Protein AF-A0AAD5HCB5-F1 (afdb_monomer_lite)

Secondary structure (DSSP, 8-state):
--------SSHHHHHHHHHHHHHHHHHHHHHHHHHHHHHHHHHHHHHHHHTT-HHHHHHHHHHHHHHHHHHHHHHHHHHHHHHHHH---TT-SEEE-TT--HHHHHHHHHHHHHHHTT-TT--EEEEE-S-SS--HHHHHHHHHHHHHHHTTS-EEEEES-SSTTEEEEEEPPS----S-S----------PPP-

Organism: NCBI:txid1314678

Radius of gyration: 23.65 Å; chains: 1; bounding box: 77×38×68 Å

Structure (mmCIF, N/CA/C/O backbone):
data_AF-A0AAD5HCB5-F1
#
_entry.id   AF-A0AAD5HCB5-F1
#
loop_
_atom_site.group_PDB
_atom_site.id
_atom_site.type_symbol
_atom_site.label_atom_id
_atom_site.label_alt_id
_atom_site.label_comp_id
_atom_site.label_asym_id
_atom_site.label_entity_id
_atom_site.label_seq_id
_atom_site.pdbx_PDB_ins_code
_atom_site.Cartn_x
_atom_site.Cartn_y
_atom_site.Cartn_z
_atom_site.occupancy
_atom_site.B_iso_or_equiv
_atom_site.auth_seq_id
_atom_site.auth_comp_id
_atom_site.auth_asym_id
_atom_site.auth_atom_id
_atom_site.pdbx_PDB_model_num
ATOM 1 N N . MET A 1 1 ? 49.771 -24.118 1.816 1.00 39.59 1 MET A N 1
ATOM 2 C CA . MET A 1 1 ? 49.493 -22.669 1.876 1.00 39.59 1 MET A CA 1
ATOM 3 C C . MET A 1 1 ? 48.108 -22.468 1.302 1.00 39.59 1 MET A C 1
ATOM 5 O O . MET A 1 1 ? 47.879 -22.873 0.171 1.00 39.59 1 MET A O 1
ATOM 9 N N . GLY A 1 2 ? 47.170 -22.033 2.142 1.00 45.25 2 GLY A N 1
ATOM 10 C CA . GLY A 1 2 ? 45.762 -21.915 1.783 1.00 45.25 2 GLY A CA 1
ATOM 11 C C . GLY A 1 2 ? 45.497 -20.687 0.922 1.00 45.25 2 GLY A C 1
ATOM 12 O O . GLY A 1 2 ? 46.081 -19.636 1.158 1.00 45.25 2 GLY A O 1
ATOM 13 N N . ASN A 1 3 ? 44.585 -20.834 -0.030 1.00 44.50 3 ASN A N 1
ATOM 14 C CA . ASN A 1 3 ? 43.865 -19.721 -0.626 1.00 44.50 3 ASN A CA 1
ATOM 15 C C . ASN A 1 3 ? 42.383 -19.989 -0.365 1.00 44.50 3 ASN A C 1
ATOM 17 O O . ASN A 1 3 ? 41.772 -20.824 -1.029 1.00 44.50 3 ASN A O 1
ATOM 21 N N . GLN A 1 4 ? 41.831 -19.333 0.656 1.00 45.53 4 GLN A N 1
ATOM 22 C CA . GLN A 1 4 ? 40.385 -19.197 0.771 1.00 45.53 4 GLN A CA 1
ATOM 23 C C . GLN A 1 4 ? 39.930 -18.138 -0.241 1.00 45.53 4 GLN A C 1
ATOM 25 O O . GLN A 1 4 ? 40.537 -17.064 -0.283 1.00 45.53 4 GLN A O 1
ATOM 30 N N . PRO A 1 5 ? 38.898 -18.401 -1.058 1.00 48.41 5 PRO A N 1
ATOM 31 C CA . PRO A 1 5 ? 38.302 -17.362 -1.880 1.00 48.41 5 PRO A CA 1
ATOM 32 C C . PRO A 1 5 ? 37.624 -16.330 -0.973 1.00 48.41 5 PRO A C 1
ATOM 34 O O . PRO A 1 5 ? 36.892 -16.662 -0.042 1.00 48.41 5 PRO A O 1
ATOM 37 N N . SER A 1 6 ? 37.939 -15.069 -1.236 1.00 47.22 6 SER A N 1
ATOM 38 C CA . SER A 1 6 ? 37.528 -13.890 -0.488 1.00 47.22 6 SER A CA 1
ATOM 39 C C . SER A 1 6 ? 36.003 -13.774 -0.382 1.00 47.22 6 SER A C 1
ATOM 41 O O . SER A 1 6 ? 35.320 -13.540 -1.375 1.00 47.22 6 SER A O 1
ATOM 43 N N . ALA A 1 7 ? 35.470 -13.873 0.837 1.00 54.66 7 ALA A N 1
ATOM 44 C CA . ALA A 1 7 ? 34.116 -13.438 1.168 1.00 54.66 7 ALA A CA 1
ATOM 45 C C . ALA A 1 7 ? 34.089 -11.902 1.217 1.00 54.66 7 ALA A C 1
ATOM 47 O O . ALA A 1 7 ? 34.249 -11.307 2.279 1.00 54.66 7 ALA A O 1
ATOM 48 N N . ILE A 1 8 ? 33.989 -11.237 0.065 1.00 50.44 8 ILE A N 1
ATOM 49 C CA . ILE A 1 8 ? 33.935 -9.772 0.006 1.00 50.44 8 ILE A CA 1
ATOM 50 C C . ILE A 1 8 ? 32.767 -9.353 -0.901 1.00 50.44 8 ILE A C 1
ATOM 52 O O . ILE A 1 8 ? 32.720 -9.721 -2.069 1.00 50.44 8 ILE A O 1
ATOM 56 N N . GLN A 1 9 ? 31.867 -8.549 -0.313 1.00 47.09 9 GLN A N 1
ATOM 57 C CA . GLN A 1 9 ? 30.826 -7.674 -0.898 1.00 47.09 9 GLN A CA 1
ATOM 58 C C . GLN A 1 9 ? 29.344 -8.100 -0.877 1.00 47.09 9 GLN A C 1
ATOM 60 O O . GLN A 1 9 ? 28.504 -7.236 -1.106 1.00 47.09 9 GLN A O 1
ATOM 65 N N . PHE A 1 10 ? 28.966 -9.329 -0.505 1.00 46.84 10 PHE A N 1
ATOM 66 C CA . PHE A 1 10 ? 27.533 -9.704 -0.426 1.00 46.84 10 PHE A CA 1
ATOM 67 C C . PHE A 1 10 ? 26.861 -9.449 0.936 1.00 46.84 10 PHE A C 1
ATOM 69 O O . PHE A 1 10 ? 25.641 -9.334 1.003 1.00 46.84 10 PHE A O 1
ATOM 76 N N . GLN A 1 11 ? 27.638 -9.315 2.013 1.00 46.53 11 GLN A N 1
ATOM 77 C CA . GLN A 1 11 ? 27.116 -9.178 3.378 1.00 46.53 11 GLN A CA 1
ATOM 78 C C . GLN A 1 11 ? 26.315 -7.879 3.645 1.00 46.53 11 GLN A C 1
ATOM 80 O O . GLN A 1 11 ? 25.175 -7.983 4.091 1.00 46.53 11 GLN A O 1
ATOM 85 N N . PRO A 1 12 ? 26.799 -6.663 3.300 1.00 55.25 12 PRO A N 1
ATOM 86 C CA . PRO A 1 12 ? 26.124 -5.424 3.714 1.00 55.25 12 PRO A CA 1
ATOM 87 C C . PRO A 1 12 ? 24.763 -5.198 3.031 1.00 55.25 12 PRO A C 1
ATOM 89 O O . PRO A 1 12 ? 23.883 -4.554 3.597 1.00 55.25 12 PRO A O 1
ATOM 92 N N . ALA A 1 13 ? 24.565 -5.735 1.822 1.00 60.84 13 ALA A N 1
ATOM 93 C CA . ALA A 1 13 ? 23.292 -5.636 1.105 1.00 60.84 13 ALA A CA 1
ATOM 94 C C . ALA A 1 13 ? 22.218 -6.579 1.681 1.00 60.84 13 ALA A C 1
ATOM 96 O O . ALA A 1 13 ? 21.035 -6.239 1.681 1.00 60.84 13 ALA A O 1
ATOM 97 N N . ILE A 1 14 ? 22.628 -7.748 2.186 1.00 62.16 14 ILE A N 1
ATOM 98 C CA . ILE A 1 14 ? 21.738 -8.707 2.854 1.00 62.16 14 ILE A CA 1
ATOM 99 C C . ILE A 1 14 ? 21.336 -8.174 4.231 1.00 62.16 14 ILE A C 1
ATOM 101 O O . ILE A 1 14 ? 20.154 -8.205 4.570 1.00 62.16 14 ILE A O 1
ATOM 105 N N . ASP A 1 15 ? 22.291 -7.624 4.979 1.00 71.88 15 ASP A N 1
ATOM 106 C CA . ASP A 1 15 ? 22.041 -7.065 6.308 1.00 71.88 15 ASP A CA 1
ATOM 107 C C . ASP A 1 15 ? 21.062 -5.880 6.218 1.00 71.88 15 ASP A C 1
ATOM 109 O O . ASP A 1 15 ? 20.038 -5.871 6.898 1.00 71.88 15 ASP A O 1
ATOM 113 N N . SER A 1 16 ? 21.266 -4.966 5.258 1.00 78.56 16 SER A N 1
ATOM 114 C CA . SER A 1 16 ? 20.350 -3.838 5.031 1.00 78.56 16 SER A CA 1
ATOM 115 C C . SER A 1 16 ? 18.940 -4.270 4.606 1.00 78.56 16 SER A C 1
ATOM 117 O O . SER A 1 16 ? 17.955 -3.638 4.990 1.00 78.56 16 SER A O 1
ATOM 119 N N . ARG A 1 17 ? 18.806 -5.352 3.826 1.00 83.75 17 ARG A N 1
ATOM 120 C CA . ARG A 1 17 ? 17.494 -5.915 3.469 1.00 83.75 17 ARG A CA 1
ATOM 121 C C . ARG A 1 17 ? 16.792 -6.490 4.699 1.00 83.75 17 ARG A C 1
ATOM 123 O O . ARG A 1 17 ? 15.604 -6.235 4.885 1.00 83.75 17 ARG A O 1
ATOM 130 N N . ASN A 1 18 ? 17.503 -7.261 5.518 1.00 86.12 18 ASN A N 1
ATOM 131 C CA . ASN A 1 18 ? 16.936 -7.879 6.715 1.00 86.12 18 ASN A CA 1
ATOM 132 C C . ASN A 1 18 ? 16.499 -6.823 7.732 1.00 86.12 18 ASN A C 1
ATOM 134 O O . ASN A 1 18 ? 15.376 -6.898 8.217 1.00 86.12 18 ASN A O 1
ATOM 138 N N . GLU A 1 19 ? 17.313 -5.791 7.960 1.00 86.94 19 GLU A N 1
ATOM 139 C CA . GLU A 1 19 ? 16.956 -4.647 8.809 1.00 86.94 19 GLU A CA 1
ATOM 140 C C . GLU A 1 19 ? 15.664 -3.962 8.336 1.00 86.94 19 GLU A C 1
ATOM 142 O O . GLU A 1 19 ? 14.782 -3.648 9.136 1.00 86.94 19 GLU A O 1
ATOM 147 N N . GLN A 1 20 ? 15.508 -3.766 7.023 1.00 87.69 20 GLN A N 1
ATOM 148 C CA . GLN A 1 20 ? 14.288 -3.183 6.456 1.00 87.69 20 GLN A CA 1
ATOM 149 C C . GLN A 1 20 ? 13.068 -4.094 6.651 1.00 87.69 20 GLN A C 1
ATOM 151 O O . GLN A 1 20 ? 11.978 -3.604 6.948 1.00 87.69 20 GLN A O 1
ATOM 156 N N . LEU A 1 21 ? 13.229 -5.413 6.526 1.00 89.50 21 LEU A N 1
ATOM 157 C CA . LEU A 1 21 ? 12.144 -6.364 6.780 1.00 89.50 21 LEU A CA 1
ATOM 158 C C . LEU A 1 21 ? 11.785 -6.451 8.269 1.00 89.50 21 LEU A C 1
ATOM 160 O O . LEU A 1 21 ? 10.604 -6.530 8.604 1.00 89.50 21 LEU A O 1
ATOM 164 N N . GLU A 1 22 ? 12.760 -6.374 9.171 1.00 91.69 22 GLU A N 1
ATOM 165 C CA . GLU A 1 22 ? 12.514 -6.292 10.613 1.00 91.69 22 GLU A CA 1
ATOM 166 C C . GLU A 1 22 ? 11.768 -5.006 10.979 1.00 91.69 22 GLU A C 1
ATOM 168 O O . GLU A 1 22 ? 10.757 -5.058 11.683 1.00 91.69 22 GLU A O 1
ATOM 173 N N . ALA A 1 23 ? 12.185 -3.861 10.429 1.00 91.25 23 ALA A N 1
ATOM 174 C CA . ALA A 1 23 ? 11.482 -2.591 10.597 1.00 91.25 23 ALA A CA 1
ATOM 175 C C . ALA A 1 23 ? 10.043 -2.650 10.054 1.00 91.25 23 ALA A C 1
ATOM 177 O O . ALA A 1 23 ? 9.115 -2.106 10.668 1.00 91.25 23 ALA A O 1
ATOM 178 N N . ALA A 1 24 ? 9.833 -3.344 8.931 1.00 92.69 24 ALA A N 1
ATOM 179 C CA . ALA A 1 24 ? 8.504 -3.577 8.386 1.00 92.69 24 ALA A CA 1
ATOM 180 C C . ALA A 1 24 ? 7.637 -4.423 9.325 1.00 92.69 24 ALA A C 1
ATOM 182 O O . ALA A 1 24 ? 6.500 -4.045 9.611 1.00 92.69 24 ALA A O 1
ATOM 183 N N . ASN A 1 25 ? 8.178 -5.527 9.844 1.00 94.00 25 ASN A N 1
ATOM 184 C CA . ASN A 1 25 ? 7.483 -6.406 10.785 1.00 94.00 25 ASN A CA 1
ATOM 185 C C . ASN A 1 25 ? 7.128 -5.675 12.082 1.00 94.00 25 ASN A C 1
ATOM 187 O O . ASN A 1 25 ? 6.008 -5.801 12.572 1.00 94.00 25 ASN A O 1
ATOM 191 N N . HIS A 1 26 ? 8.044 -4.858 12.604 1.00 95.12 26 HIS A N 1
ATOM 192 C CA . HIS A 1 26 ? 7.775 -4.025 13.769 1.00 95.12 26 HIS A CA 1
ATOM 193 C C . HIS A 1 26 ? 6.653 -3.013 13.500 1.00 95.12 26 HIS A C 1
ATOM 195 O O . HIS A 1 26 ? 5.730 -2.876 14.299 1.00 95.12 26 HIS A O 1
ATOM 201 N N . SER A 1 27 ? 6.666 -2.360 12.337 1.00 94.88 27 SER A N 1
ATOM 202 C CA . SER A 1 27 ? 5.604 -1.423 11.951 1.00 94.88 27 SER A CA 1
ATOM 203 C C . SER A 1 27 ? 4.249 -2.127 11.780 1.00 94.88 27 SER A C 1
ATOM 205 O O . SER A 1 27 ? 3.227 -1.607 12.220 1.00 94.88 27 SER A O 1
ATOM 207 N N . ARG A 1 28 ? 4.220 -3.344 11.215 1.00 95.75 28 ARG A N 1
ATOM 208 C CA . ARG A 1 28 ? 2.999 -4.171 11.150 1.00 95.75 28 ARG A CA 1
ATOM 209 C C . ARG A 1 28 ? 2.484 -4.552 12.529 1.00 95.75 28 ARG A C 1
ATOM 211 O O . ARG A 1 28 ? 1.276 -4.532 12.743 1.00 95.75 28 ARG A O 1
ATOM 218 N N . TYR A 1 29 ? 3.386 -4.878 13.450 1.00 97.25 29 TYR A N 1
ATOM 219 C CA . TYR A 1 29 ? 3.028 -5.152 14.835 1.00 97.25 29 TYR A CA 1
ATOM 220 C C . TYR A 1 29 ? 2.353 -3.932 15.478 1.00 97.25 29 TYR A C 1
ATOM 222 O O . TYR A 1 29 ? 1.258 -4.067 16.011 1.00 97.25 29 TYR A O 1
ATOM 230 N N . LEU A 1 30 ? 2.933 -2.734 15.346 1.00 96.94 30 LEU A N 1
ATOM 231 C CA . LEU A 1 30 ? 2.328 -1.503 15.870 1.00 96.94 30 LEU A CA 1
ATOM 232 C C . LEU A 1 30 ? 0.956 -1.216 15.243 1.00 96.94 30 LEU A C 1
ATOM 234 O O . LEU A 1 30 ? 0.014 -0.896 15.957 1.00 96.94 30 LEU A O 1
ATOM 238 N N . ALA A 1 31 ? 0.804 -1.404 13.929 1.00 96.56 31 ALA A N 1
ATOM 239 C CA . ALA A 1 31 ? -0.497 -1.269 13.274 1.00 96.56 31 ALA A CA 1
ATOM 240 C C . ALA A 1 31 ? -1.539 -2.259 13.829 1.00 96.56 31 ALA A C 1
ATOM 242 O O . ALA A 1 31 ? -2.708 -1.909 13.979 1.00 96.56 31 ALA A O 1
ATOM 243 N N . ALA A 1 32 ? -1.128 -3.489 14.149 1.00 96.81 32 ALA A N 1
ATOM 244 C CA . ALA A 1 32 ? -2.009 -4.482 14.755 1.00 96.81 32 ALA A CA 1
ATOM 245 C C . ALA A 1 32 ? -2.419 -4.107 16.190 1.00 96.81 32 ALA A C 1
ATOM 247 O O . ALA A 1 32 ? -3.555 -4.384 16.579 1.00 96.81 32 ALA A O 1
ATOM 248 N N . GLU A 1 33 ? -1.534 -3.461 16.954 1.00 97.94 33 GLU A N 1
ATOM 249 C CA . GLU A 1 33 ? -1.861 -2.915 18.277 1.00 97.94 33 GLU A CA 1
ATOM 250 C C . GLU A 1 33 ? -2.850 -1.748 18.171 1.00 97.94 33 GLU A C 1
ATOM 252 O O . GLU A 1 33 ? -3.877 -1.760 18.844 1.00 97.94 33 GLU A O 1
ATOM 257 N N . GLU A 1 34 ? -2.627 -0.799 17.257 1.00 97.69 34 GLU A N 1
ATOM 258 C CA . GLU A 1 34 ? -3.587 0.281 16.983 1.00 97.69 34 GLU A CA 1
ATOM 259 C C . GLU A 1 34 ? -4.962 -0.280 16.577 1.00 97.69 34 GLU A C 1
ATOM 261 O O . GLU A 1 34 ? -5.994 0.192 17.046 1.00 97.69 34 GLU A O 1
ATOM 266 N N . ALA A 1 35 ? -4.998 -1.364 15.794 1.00 96.94 35 ALA A N 1
ATOM 267 C CA . ALA A 1 35 ? -6.242 -2.047 15.441 1.00 96.94 35 ALA A CA 1
ATOM 268 C C . ALA A 1 35 ? -6.985 -2.660 16.640 1.00 96.94 35 ALA A C 1
ATOM 270 O O . ALA A 1 35 ? -8.201 -2.837 16.562 1.00 96.94 35 ALA A O 1
ATOM 271 N N . LYS A 1 36 ? -6.289 -3.021 17.727 1.00 97.81 36 LYS A N 1
ATOM 272 C CA . LYS A 1 36 ? -6.940 -3.457 18.974 1.00 97.81 36 LYS A CA 1
ATOM 273 C C . LYS A 1 36 ? -7.625 -2.279 19.654 1.00 97.81 36 LYS A C 1
ATOM 275 O O . LYS A 1 36 ? -8.813 -2.386 19.931 1.00 97.81 36 LYS A O 1
ATOM 280 N N . PHE A 1 37 ? -6.922 -1.156 19.805 1.00 97.00 37 PHE A N 1
ATOM 281 C 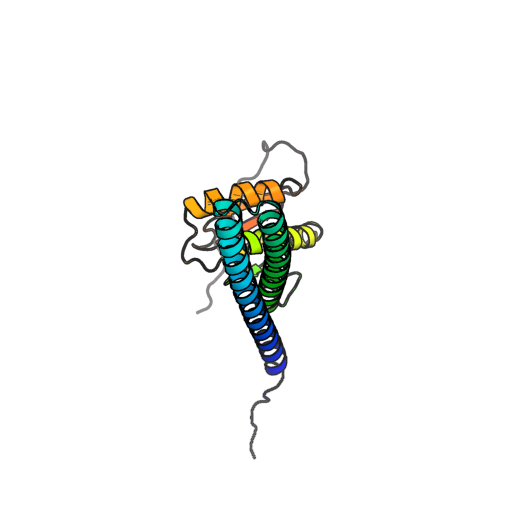CA . PHE A 1 37 ? -7.485 0.049 20.416 1.00 97.00 37 PHE A CA 1
ATOM 282 C C . PHE A 1 37 ? -8.688 0.594 19.643 1.00 97.00 37 PHE A C 1
ATOM 284 O O . PHE A 1 37 ? -9.673 0.980 20.257 1.00 97.00 37 PHE A O 1
ATOM 291 N N . ILE A 1 38 ? -8.662 0.549 18.303 1.00 97.38 38 ILE A N 1
ATOM 292 C CA . ILE A 1 38 ? -9.828 0.914 17.478 1.00 97.38 38 ILE A CA 1
ATOM 293 C C . ILE A 1 38 ? -11.050 0.080 17.871 1.00 97.38 38 ILE A C 1
ATOM 295 O O . ILE A 1 38 ? -12.107 0.646 18.132 1.00 97.38 38 ILE A O 1
ATOM 299 N N . ARG A 1 39 ? -10.906 -1.252 17.932 1.00 97.69 39 ARG A N 1
ATOM 300 C CA . ARG A 1 39 ? -12.024 -2.145 18.274 1.00 97.69 39 ARG A CA 1
ATOM 301 C C . ARG A 1 39 ? -12.540 -1.886 19.683 1.00 97.69 39 ARG A C 1
ATOM 303 O O . ARG A 1 39 ? -13.744 -1.790 19.864 1.00 97.69 39 ARG A O 1
ATOM 310 N N . GLU A 1 40 ? -11.639 -1.733 20.650 1.00 97.38 40 GLU A N 1
ATOM 311 C CA . GLU A 1 40 ? -12.002 -1.437 22.040 1.00 97.38 40 GLU A CA 1
ATOM 312 C C . GLU A 1 40 ? -12.782 -0.114 22.142 1.00 97.38 40 GLU A C 1
ATOM 314 O O . GLU A 1 40 ? -13.874 -0.087 22.705 1.00 97.38 40 GLU A O 1
ATOM 319 N N . SER A 1 41 ? -12.294 0.965 21.517 1.00 96.56 41 SER A N 1
ATOM 320 C CA . SER A 1 41 ? -12.989 2.259 21.507 1.00 96.56 41 SER A CA 1
ATOM 321 C C . SER A 1 41 ? -14.343 2.208 20.792 1.00 96.56 41 SER A C 1
ATOM 323 O O . SER A 1 41 ? -15.294 2.845 21.241 1.00 96.56 41 SER A O 1
ATOM 325 N N . GLU A 1 42 ? -14.460 1.460 19.692 1.00 96.88 42 GLU A N 1
ATOM 326 C CA . GLU A 1 42 ? -15.722 1.291 18.957 1.00 96.88 42 GLU A CA 1
ATOM 327 C C . GLU A 1 42 ? -16.758 0.492 19.762 1.00 96.88 42 GLU A C 1
ATOM 329 O O . GLU A 1 42 ? -17.929 0.874 19.810 1.00 96.88 42 GLU A O 1
ATOM 334 N N . GLU A 1 43 ? -16.335 -0.584 20.429 1.00 97.69 43 GLU A N 1
ATOM 335 C CA . GLU A 1 43 ? -17.191 -1.392 21.305 1.00 97.69 43 GLU A CA 1
ATOM 336 C C . GLU A 1 43 ? -17.701 -0.573 22.502 1.00 97.69 43 GLU A C 1
ATOM 338 O O . GLU A 1 43 ? -18.895 -0.602 22.826 1.00 97.69 43 GLU A O 1
ATOM 343 N N . GLU A 1 44 ? -16.824 0.213 23.131 1.00 97.06 44 GLU A N 1
ATOM 344 C CA . GLU A 1 44 ? -17.202 1.113 24.222 1.00 97.06 44 GLU A CA 1
ATOM 345 C C . GLU A 1 44 ? -18.135 2.236 23.746 1.00 97.06 44 GLU A C 1
ATOM 347 O O . GLU A 1 44 ? -19.117 2.548 24.429 1.00 97.06 44 GLU A O 1
ATOM 352 N N . ALA A 1 45 ? -17.884 2.812 22.564 1.00 96.81 45 ALA A N 1
ATOM 353 C CA . ALA A 1 45 ? -18.734 3.851 21.984 1.00 96.81 45 ALA A CA 1
ATOM 354 C C . ALA A 1 45 ? -20.151 3.329 21.712 1.00 96.81 45 ALA A C 1
ATOM 356 O O . ALA A 1 45 ? -21.135 4.003 22.033 1.00 96.81 45 ALA A O 1
ATOM 357 N N . GLU A 1 46 ? -20.271 2.112 21.174 1.00 97.19 46 GLU A N 1
ATOM 358 C CA . GLU A 1 46 ? -21.563 1.464 20.941 1.00 97.19 46 GLU A CA 1
ATOM 359 C C . GLU A 1 46 ? -22.326 1.246 22.254 1.00 97.19 46 GLU A C 1
ATOM 361 O O . GLU A 1 46 ? -23.506 1.589 22.359 1.00 97.19 46 GLU A O 1
ATOM 366 N N . SER A 1 47 ? -21.640 0.762 23.293 1.00 97.25 47 SER A N 1
ATOM 367 C CA . SER A 1 47 ? -22.222 0.566 24.627 1.00 97.25 47 SER A CA 1
ATOM 368 C C . SER A 1 47 ? -22.688 1.883 25.268 1.00 97.25 47 SER A C 1
ATOM 370 O O . SER A 1 47 ? -23.797 1.974 25.815 1.00 97.25 47 SER A O 1
ATOM 372 N N . ALA A 1 48 ? -21.881 2.943 25.152 1.00 96.75 48 ALA A N 1
ATOM 373 C CA . ALA A 1 48 ? -22.223 4.277 25.636 1.00 96.75 48 ALA A CA 1
ATOM 374 C C . ALA A 1 48 ? -23.449 4.843 24.903 1.00 96.75 48 ALA A C 1
ATOM 376 O O . ALA A 1 48 ? -24.358 5.381 25.544 1.00 96.75 48 ALA A O 1
ATOM 377 N N . ARG A 1 49 ? -23.526 4.659 23.578 1.00 96.06 49 ARG A N 1
ATOM 378 C CA . ARG A 1 49 ? -24.671 5.085 22.763 1.00 96.06 49 ARG A CA 1
ATOM 379 C C . ARG A 1 49 ? -25.942 4.330 23.142 1.00 96.06 49 ARG A C 1
ATOM 381 O O . ARG A 1 49 ? -26.979 4.963 23.339 1.00 96.06 49 ARG A O 1
ATOM 388 N N . ALA A 1 50 ? -25.853 3.012 23.327 1.00 96.56 50 ALA A N 1
ATOM 389 C CA . ALA A 1 50 ? -26.966 2.178 23.781 1.00 96.56 50 ALA A CA 1
ATOM 390 C C . ALA A 1 50 ? -27.480 2.585 25.175 1.00 96.56 50 ALA A C 1
ATOM 392 O O . ALA A 1 50 ? -28.677 2.494 25.448 1.00 96.56 50 ALA A O 1
ATOM 393 N N . SER A 1 51 ? -26.593 3.095 26.033 1.00 96.69 51 SER A N 1
ATOM 394 C CA . SER A 1 51 ? -26.919 3.592 27.377 1.00 96.69 51 SER A CA 1
ATOM 395 C C . SER A 1 51 ? -27.400 5.054 27.402 1.00 96.69 51 SER A C 1
ATOM 397 O O . SER A 1 51 ? -27.698 5.588 28.469 1.00 96.69 51 SER A O 1
ATOM 399 N N . GLY A 1 52 ? -27.485 5.724 26.245 1.00 96.81 52 GLY A N 1
ATOM 400 C CA . GLY A 1 52 ? -27.908 7.125 26.130 1.00 96.81 52 GLY A CA 1
ATOM 401 C C . GLY A 1 52 ? -26.821 8.156 26.464 1.00 96.81 52 GLY A C 1
ATOM 402 O O . GLY A 1 52 ? -27.110 9.349 26.551 1.00 96.81 52 GLY A O 1
ATOM 403 N N . HIS A 1 53 ? -25.566 7.732 26.626 1.00 96.31 53 HIS A N 1
ATOM 404 C CA . HIS A 1 53 ? -24.414 8.596 26.892 1.00 96.31 53 HIS A CA 1
ATOM 405 C C . HIS A 1 53 ? -23.763 9.080 25.587 1.00 96.31 53 HIS A C 1
ATOM 407 O O . HIS A 1 53 ? -22.613 8.764 25.290 1.00 96.31 53 HIS A O 1
ATOM 413 N N . THR A 1 54 ? -24.497 9.862 24.793 1.00 94.25 54 THR A N 1
ATOM 414 C CA . THR A 1 54 ? -24.077 10.260 23.435 1.00 94.25 54 THR A CA 1
ATOM 415 C C . THR A 1 54 ? -22.767 11.048 23.397 1.00 94.25 54 THR A C 1
ATOM 417 O O . THR A 1 54 ? -21.922 10.760 22.560 1.00 94.25 54 THR A O 1
ATOM 420 N N . ALA A 1 55 ? -22.547 11.979 24.330 1.00 96.56 55 ALA A N 1
ATOM 421 C CA . ALA A 1 55 ? -21.303 12.754 24.384 1.00 96.56 55 ALA A CA 1
ATOM 422 C C . ALA A 1 55 ? -20.069 11.869 24.653 1.00 96.56 55 ALA A C 1
ATOM 424 O O . ALA A 1 55 ? -19.018 12.072 24.057 1.00 96.56 55 ALA A O 1
ATOM 425 N N . ALA A 1 56 ? -20.210 10.855 25.515 1.00 95.00 56 ALA A N 1
ATOM 426 C CA . ALA A 1 56 ? -19.131 9.908 25.787 1.00 95.00 56 ALA A CA 1
ATOM 427 C C . ALA A 1 56 ? -18.846 9.011 24.571 1.00 95.00 56 ALA A C 1
ATOM 429 O O . ALA A 1 56 ? -17.687 8.746 24.268 1.00 95.00 56 ALA A O 1
ATOM 430 N N . ALA A 1 57 ? -19.891 8.590 23.848 1.00 96.94 57 ALA A N 1
ATOM 431 C CA . ALA A 1 57 ? -19.741 7.829 22.609 1.00 96.94 57 ALA A CA 1
ATOM 432 C C . ALA A 1 57 ? -18.985 8.627 21.531 1.00 96.94 57 ALA A C 1
ATOM 434 O O . ALA A 1 57 ? -18.065 8.098 20.917 1.00 96.94 57 ALA A O 1
ATOM 435 N N . GLU A 1 58 ? -19.311 9.911 21.347 1.00 97.31 58 GLU A N 1
ATOM 436 C CA . GLU A 1 58 ? -18.609 10.784 20.393 1.00 97.31 58 GLU A CA 1
ATOM 437 C C . GLU A 1 58 ? -17.121 10.956 20.732 1.00 97.31 58 GLU A C 1
ATOM 439 O O . GLU A 1 58 ? -16.276 11.012 19.837 1.00 97.31 58 GLU A O 1
ATOM 444 N N . ASP A 1 59 ? -16.771 11.055 22.015 1.00 97.44 59 ASP A N 1
ATOM 445 C CA . ASP A 1 59 ? -15.370 11.176 22.423 1.00 97.44 59 ASP A CA 1
ATOM 446 C C . ASP A 1 59 ? -14.584 9.875 22.196 1.00 97.44 59 ASP A C 1
ATOM 448 O O . ASP A 1 59 ? -13.425 9.934 21.779 1.00 97.44 59 ASP A O 1
ATOM 452 N N . LEU A 1 60 ? -15.214 8.713 22.389 1.00 97.25 60 LEU A N 1
ATOM 453 C CA . LEU A 1 60 ? -14.633 7.403 22.071 1.00 97.25 60 LEU A CA 1
ATOM 454 C C . LEU A 1 60 ? -14.467 7.197 20.556 1.00 97.25 60 LEU A C 1
ATOM 456 O O . LEU A 1 60 ? -13.433 6.701 20.112 1.00 97.25 60 LEU A O 1
ATOM 460 N N . GLU A 1 61 ? -15.417 7.655 19.738 1.00 96.06 61 GLU A N 1
ATOM 461 C CA . GLU A 1 61 ? -15.285 7.634 18.274 1.00 96.06 61 GLU A CA 1
ATOM 462 C C . GLU A 1 61 ? -14.099 8.480 17.793 1.00 96.06 61 GLU A C 1
ATOM 464 O O . GLU A 1 61 ? -13.311 8.029 16.959 1.00 96.06 61 GLU A O 1
ATOM 469 N N . LYS A 1 62 ? -13.899 9.676 18.368 1.00 97.31 62 LYS A N 1
ATOM 470 C CA . LYS A 1 62 ? -12.716 10.503 18.065 1.00 97.31 62 LYS A CA 1
ATOM 471 C C . LYS A 1 62 ? -11.415 9.792 18.436 1.00 97.31 62 LYS A C 1
ATOM 473 O O . LYS A 1 62 ? -10.418 9.944 17.731 1.00 97.31 62 LYS A O 1
ATOM 478 N N . GLN A 1 63 ? -11.398 9.030 19.531 1.00 95.94 63 GLN A N 1
ATOM 479 C CA . GLN A 1 63 ? -10.234 8.219 19.900 1.00 95.94 63 GLN A CA 1
ATOM 480 C C . GLN A 1 63 ? -9.988 7.108 18.876 1.00 95.94 63 GLN A C 1
ATOM 482 O O . GLN A 1 63 ? -8.858 6.966 18.404 1.00 95.94 63 GLN A O 1
ATOM 487 N N . ALA A 1 64 ? -11.036 6.392 18.458 1.00 96.69 64 ALA A N 1
ATOM 488 C CA . ALA A 1 64 ? -10.939 5.388 17.402 1.00 96.69 64 ALA A CA 1
ATOM 489 C C . ALA A 1 64 ? -10.383 5.991 16.098 1.00 96.69 64 ALA A C 1
ATOM 491 O O . ALA A 1 64 ? -9.502 5.401 15.474 1.00 96.69 64 ALA A O 1
ATOM 492 N N . ASP A 1 65 ? -10.811 7.198 15.717 1.00 97.31 65 ASP A N 1
ATOM 493 C CA . ASP A 1 65 ? -10.284 7.905 14.544 1.00 97.31 65 ASP A CA 1
ATOM 494 C C . ASP A 1 65 ? -8.790 8.233 14.659 1.00 97.31 65 ASP A C 1
ATOM 496 O O . ASP A 1 65 ? -8.039 8.040 13.698 1.00 97.31 65 ASP A O 1
ATOM 500 N N . ILE A 1 66 ? -8.322 8.663 15.835 1.00 97.44 66 ILE A N 1
ATOM 501 C CA . ILE A 1 66 ? -6.889 8.885 16.084 1.00 97.44 66 ILE A CA 1
ATOM 502 C C . ILE A 1 66 ? -6.106 7.579 15.895 1.00 97.44 66 ILE A C 1
ATOM 504 O O . ILE A 1 66 ? -5.072 7.570 15.220 1.00 97.44 66 ILE A O 1
ATOM 508 N N . HIS A 1 67 ? -6.605 6.470 16.445 1.00 97.12 67 HIS A N 1
ATOM 509 C CA . HIS A 1 67 ? -5.977 5.159 16.294 1.00 97.12 67 HIS A CA 1
ATOM 510 C C . HIS A 1 67 ? -6.011 4.661 14.837 1.00 97.12 67 HIS A C 1
ATOM 512 O O . HIS A 1 67 ? -5.023 4.108 14.352 1.00 97.12 67 HIS A O 1
ATOM 518 N N . ARG A 1 68 ? -7.077 4.938 14.070 1.00 97.19 68 ARG A N 1
ATOM 519 C CA . ARG A 1 68 ? -7.143 4.642 12.622 1.00 97.19 68 ARG A CA 1
ATOM 520 C C . ARG A 1 68 ? -6.058 5.375 11.838 1.00 97.19 68 ARG A C 1
ATOM 522 O O . ARG A 1 68 ? -5.426 4.764 10.972 1.00 97.19 68 ARG A O 1
ATOM 529 N N . VAL A 1 69 ? -5.815 6.653 12.142 1.00 97.31 69 VAL A N 1
ATOM 530 C CA . VAL A 1 69 ? -4.738 7.431 11.505 1.00 97.31 69 VAL A CA 1
ATOM 531 C C . VAL A 1 69 ? -3.375 6.808 11.814 1.00 97.31 69 VAL A C 1
ATOM 533 O O . VAL A 1 69 ? -2.615 6.529 10.887 1.00 97.31 69 VAL A O 1
ATOM 536 N N . ARG A 1 70 ? -3.089 6.490 13.082 1.00 97.00 70 ARG A N 1
ATOM 537 C CA . ARG A 1 70 ? -1.820 5.854 13.486 1.00 97.00 70 ARG A CA 1
ATOM 538 C C . ARG A 1 70 ? -1.624 4.478 12.858 1.00 97.00 70 ARG A C 1
ATOM 540 O O . ARG A 1 70 ? -0.556 4.180 12.325 1.00 97.00 70 ARG A O 1
ATOM 547 N N . MET A 1 71 ? -2.669 3.652 12.845 1.00 96.94 71 MET A N 1
ATOM 548 C CA . MET A 1 71 ? -2.659 2.356 12.168 1.00 96.94 71 MET A CA 1
ATOM 549 C C . MET A 1 71 ? -2.309 2.516 10.684 1.00 96.94 71 MET A C 1
ATOM 551 O O . MET A 1 71 ? -1.509 1.747 10.142 1.00 96.94 71 MET A O 1
ATOM 555 N N . HIS A 1 72 ? -2.898 3.510 10.014 1.00 95.00 72 HIS A N 1
ATOM 556 C CA . HIS A 1 72 ? -2.601 3.801 8.616 1.00 95.00 72 HIS A CA 1
ATOM 557 C C . HIS A 1 72 ? -1.137 4.216 8.419 1.00 95.00 72 HIS A C 1
ATOM 559 O O . HIS A 1 72 ? -0.475 3.685 7.526 1.00 95.00 72 HIS A O 1
ATOM 565 N N . GLU A 1 73 ? -0.606 5.100 9.265 1.00 95.19 73 GLU A N 1
ATOM 566 C CA . GLU A 1 73 ? 0.797 5.532 9.226 1.00 95.19 73 GLU A CA 1
ATOM 567 C C . GLU A 1 73 ? 1.768 4.359 9.414 1.00 95.19 73 GLU A C 1
ATOM 569 O O . GLU A 1 73 ? 2.714 4.206 8.636 1.00 95.19 73 GLU A O 1
ATOM 574 N N . HIS A 1 74 ? 1.507 3.481 10.384 1.00 96.56 74 HIS A N 1
ATOM 575 C CA . HIS A 1 74 ? 2.316 2.288 10.627 1.00 96.56 74 HIS A CA 1
ATOM 576 C C . HIS A 1 74 ? 2.264 1.294 9.462 1.00 96.56 74 HIS A C 1
ATOM 578 O O . HIS A 1 74 ? 3.306 0.802 9.023 1.00 96.56 74 HIS A O 1
ATOM 584 N N . ASN A 1 75 ? 1.082 1.042 8.893 1.00 94.25 75 ASN A N 1
ATOM 585 C CA . ASN A 1 75 ? 0.958 0.209 7.695 1.00 94.25 75 ASN A CA 1
ATOM 586 C C . ASN A 1 75 ? 1.694 0.825 6.497 1.00 94.25 75 ASN A C 1
ATOM 588 O O . ASN A 1 75 ? 2.381 0.116 5.760 1.00 94.25 75 ASN A O 1
ATOM 592 N N . GLN A 1 76 ? 1.626 2.147 6.327 1.00 93.31 76 GLN A N 1
ATOM 593 C CA . GLN A 1 76 ? 2.352 2.839 5.266 1.00 93.31 76 GLN A CA 1
ATOM 594 C C . GLN A 1 76 ? 3.875 2.745 5.459 1.00 93.31 76 GLN A C 1
ATOM 596 O O . GLN A 1 76 ? 4.609 2.548 4.487 1.00 93.31 76 GLN A O 1
ATOM 601 N N . ALA A 1 77 ? 4.363 2.869 6.696 1.00 93.19 77 ALA A N 1
ATOM 602 C CA . ALA A 1 77 ? 5.776 2.693 7.025 1.00 93.19 77 ALA A CA 1
ATOM 603 C C . ALA A 1 77 ? 6.244 1.259 6.734 1.00 93.19 77 ALA A C 1
ATOM 605 O O . ALA A 1 77 ? 7.273 1.073 6.080 1.00 93.19 77 ALA A O 1
ATOM 606 N N . ALA A 1 78 ? 5.445 0.259 7.122 1.00 94.69 78 ALA A N 1
ATOM 607 C CA . ALA A 1 78 ? 5.714 -1.142 6.820 1.00 94.69 78 ALA A CA 1
ATOM 608 C C . ALA A 1 78 ? 5.809 -1.394 5.311 1.00 94.69 78 ALA A C 1
ATOM 610 O O . ALA A 1 78 ? 6.781 -1.979 4.835 1.00 94.69 78 ALA A O 1
ATOM 611 N N . ALA A 1 79 ? 4.828 -0.905 4.548 1.00 93.50 79 ALA A N 1
ATOM 612 C CA . ALA A 1 79 ? 4.790 -1.054 3.100 1.00 93.50 79 ALA A CA 1
ATOM 613 C C . ALA A 1 79 ? 6.019 -0.437 2.418 1.00 93.50 79 ALA A C 1
ATOM 615 O O . ALA A 1 79 ? 6.633 -1.066 1.557 1.00 93.50 79 ALA A O 1
ATOM 616 N N . LYS A 1 80 ? 6.424 0.773 2.828 1.00 92.00 80 LYS A N 1
ATOM 617 C CA . LYS A 1 80 ? 7.637 1.430 2.314 1.00 92.00 80 LYS A CA 1
ATOM 618 C C . LYS A 1 80 ? 8.888 0.599 2.600 1.00 92.00 80 LYS A C 1
ATOM 620 O O . LYS A 1 80 ? 9.708 0.426 1.704 1.00 92.00 80 LYS A O 1
ATOM 625 N N . ALA A 1 81 ? 9.024 0.072 3.815 1.00 91.75 81 ALA A N 1
ATOM 626 C CA . ALA A 1 81 ? 10.176 -0.736 4.200 1.00 91.75 81 ALA A CA 1
ATOM 627 C C . ALA A 1 81 ? 10.259 -2.050 3.398 1.00 91.75 81 ALA A C 1
ATOM 629 O O . ALA A 1 81 ? 11.311 -2.345 2.835 1.00 91.75 81 ALA A O 1
ATOM 630 N N . VAL A 1 82 ? 9.145 -2.778 3.233 1.00 92.00 82 VAL A N 1
ATOM 631 C CA . VAL A 1 82 ? 9.082 -3.972 2.360 1.00 92.00 82 VAL A CA 1
ATOM 632 C C . VAL A 1 82 ? 9.438 -3.619 0.917 1.00 92.00 82 VAL A C 1
ATOM 634 O O . VAL A 1 82 ? 10.214 -4.321 0.268 1.00 92.00 82 VAL A O 1
ATOM 637 N N . PHE A 1 83 ? 8.889 -2.516 0.409 1.00 91.19 83 PHE A N 1
ATOM 638 C CA . PHE A 1 83 ? 9.141 -2.076 -0.954 1.00 91.19 83 PHE A CA 1
ATOM 639 C C . PHE A 1 83 ? 10.619 -1.766 -1.194 1.00 91.19 83 PHE A C 1
ATOM 641 O O . PHE A 1 83 ? 11.170 -2.238 -2.183 1.00 91.19 83 PHE A O 1
ATOM 648 N N . PHE A 1 84 ? 11.281 -1.025 -0.303 1.00 89.44 84 PHE A N 1
ATOM 649 C CA . PHE A 1 84 ? 12.710 -0.729 -0.443 1.00 89.44 84 PHE A CA 1
ATOM 650 C C . PHE A 1 84 ? 13.586 -1.973 -0.270 1.00 89.44 84 PHE A C 1
ATOM 652 O O . PHE A 1 84 ? 14.553 -2.133 -1.016 1.00 89.44 84 PHE A O 1
ATOM 659 N N . ALA A 1 85 ? 13.197 -2.900 0.610 1.00 89.00 85 ALA A N 1
ATOM 660 C CA . ALA A 1 85 ? 13.917 -4.156 0.809 1.00 89.00 85 ALA A CA 1
ATOM 661 C C . ALA A 1 85 ? 13.888 -5.029 -0.455 1.00 89.00 85 ALA A C 1
ATOM 663 O O . ALA A 1 85 ? 14.849 -5.735 -0.776 1.00 89.00 85 ALA A O 1
ATOM 664 N N . ASN A 1 86 ? 12.770 -4.977 -1.181 1.00 88.38 86 ASN A N 1
ATOM 665 C CA . ASN A 1 86 ? 12.578 -5.685 -2.438 1.00 88.38 86 ASN A CA 1
ATOM 666 C C . ASN A 1 86 ? 13.157 -4.934 -3.646 1.00 88.38 86 ASN A C 1
ATOM 668 O O . ASN A 1 86 ? 13.563 -5.571 -4.611 1.00 88.38 86 ASN A O 1
ATOM 672 N N . ASN A 1 87 ? 13.235 -3.605 -3.593 1.00 88.44 87 ASN A N 1
ATOM 673 C CA . ASN A 1 87 ? 13.664 -2.753 -4.702 1.00 88.44 87 ASN A CA 1
ATOM 674 C C . ASN A 1 87 ? 14.841 -1.857 -4.271 1.00 88.44 87 ASN A C 1
ATOM 676 O O . ASN A 1 87 ? 14.669 -0.643 -4.125 1.00 88.44 87 ASN A O 1
ATOM 680 N N . PRO A 1 88 ? 16.047 -2.424 -4.064 1.00 83.19 88 PRO A N 1
ATOM 681 C CA . PRO A 1 88 ? 17.205 -1.662 -3.594 1.00 83.19 88 PRO A CA 1
ATOM 682 C C . PRO A 1 88 ? 17.678 -0.619 -4.619 1.00 83.19 88 PRO A C 1
ATOM 684 O O . PRO A 1 88 ? 18.203 0.429 -4.243 1.00 83.19 88 PRO A O 1
ATOM 687 N N . SER A 1 89 ? 17.465 -0.879 -5.915 1.00 84.56 89 SER A N 1
ATOM 688 C CA . SER A 1 89 ? 17.715 0.092 -6.982 1.00 84.56 89 SER A CA 1
ATOM 689 C C . SER A 1 89 ? 16.456 0.900 -7.283 1.00 84.56 89 SER A C 1
ATOM 691 O O . SER A 1 89 ? 15.423 0.355 -7.672 1.00 84.56 89 SER A O 1
ATOM 693 N N . ARG A 1 90 ? 16.563 2.222 -7.133 1.00 73.75 90 ARG A N 1
ATOM 694 C CA . ARG A 1 90 ? 15.452 3.168 -7.318 1.00 73.75 90 ARG A CA 1
ATOM 695 C C . ARG A 1 90 ? 15.084 3.431 -8.775 1.00 73.75 90 ARG A C 1
ATOM 697 O O . ARG A 1 90 ? 13.984 3.932 -9.001 1.00 73.75 90 ARG A O 1
ATOM 704 N N . ASP A 1 91 ? 15.967 3.064 -9.702 1.00 77.56 91 ASP A N 1
ATOM 705 C CA . ASP A 1 91 ? 15.820 3.297 -11.145 1.00 77.56 91 ASP A CA 1
ATOM 706 C C . ASP A 1 91 ? 15.638 1.984 -11.927 1.00 77.56 91 ASP A C 1
ATOM 708 O O . ASP A 1 91 ? 15.786 1.923 -13.145 1.00 77.56 91 ASP A O 1
ATOM 712 N N . SER A 1 92 ? 15.334 0.896 -11.214 1.00 83.62 92 SER A N 1
ATOM 713 C CA . SER A 1 92 ? 15.065 -0.398 -11.831 1.00 83.62 92 SER A CA 1
ATOM 714 C C . SER A 1 92 ? 13.767 -0.356 -12.639 1.00 83.62 92 SER A C 1
ATOM 716 O O . SER A 1 92 ? 12.708 -0.001 -12.115 1.00 83.62 92 SER A O 1
ATOM 718 N N . HIS A 1 93 ? 13.846 -0.800 -13.895 1.00 86.12 93 HIS A N 1
ATOM 719 C CA . HIS A 1 93 ? 12.686 -1.084 -14.743 1.00 86.12 93 HIS A CA 1
ATOM 720 C C . HIS A 1 93 ? 11.904 -2.316 -14.258 1.00 86.12 93 HIS A C 1
ATOM 722 O O . HIS A 1 93 ? 10.779 -2.522 -14.689 1.00 86.12 93 HIS A O 1
ATOM 728 N N . VAL A 1 94 ? 12.469 -3.128 -13.356 1.00 88.94 94 VAL A N 1
ATOM 729 C CA . VAL A 1 94 ? 11.771 -4.237 -12.692 1.00 88.94 94 VAL A CA 1
ATOM 730 C C . VAL A 1 94 ? 11.366 -3.825 -11.281 1.00 88.94 94 VAL A C 1
ATOM 732 O O . VAL A 1 94 ? 12.212 -3.364 -10.511 1.00 88.94 94 VAL A O 1
ATOM 735 N N . LEU A 1 95 ? 10.097 -4.034 -10.938 1.00 90.56 95 LEU A N 1
ATOM 736 C CA . LEU A 1 95 ? 9.499 -3.664 -9.663 1.00 90.56 95 LEU A CA 1
ATOM 737 C C . LEU A 1 95 ? 8.903 -4.882 -8.953 1.00 90.56 95 LEU A C 1
ATOM 739 O O . LEU A 1 95 ? 8.022 -5.554 -9.481 1.00 90.56 95 LEU A O 1
ATOM 743 N N . LEU A 1 96 ? 9.351 -5.156 -7.734 1.00 90.75 96 LEU A N 1
ATOM 744 C CA . LEU A 1 96 ? 8.893 -6.267 -6.904 1.00 90.75 96 LEU A CA 1
ATOM 745 C C . LEU A 1 96 ? 7.884 -5.776 -5.858 1.00 90.75 96 LEU A C 1
ATOM 747 O O . LEU A 1 96 ? 8.239 -4.992 -4.978 1.00 90.75 96 LEU A O 1
ATOM 751 N N . LEU A 1 97 ? 6.643 -6.268 -5.916 1.00 89.56 97 LEU A N 1
ATOM 752 C CA . LEU A 1 97 ? 5.558 -5.875 -4.998 1.00 89.56 97 LEU A CA 1
ATOM 753 C C . LEU A 1 97 ? 5.154 -6.970 -4.001 1.00 89.56 97 LEU A C 1
ATOM 755 O O . LEU A 1 97 ? 4.148 -6.836 -3.308 1.00 89.56 97 LEU A O 1
ATOM 759 N N . HIS A 1 98 ? 5.932 -8.049 -3.910 1.00 85.56 98 HIS A N 1
ATOM 760 C CA . HIS A 1 98 ? 5.635 -9.161 -3.011 1.00 85.56 98 HIS A CA 1
ATOM 761 C C . HIS A 1 98 ? 5.493 -8.680 -1.560 1.00 85.56 98 HIS A C 1
ATOM 763 O O . HIS A 1 98 ? 6.344 -7.946 -1.054 1.00 85.56 98 HIS A O 1
ATOM 769 N N . GLY A 1 99 ? 4.434 -9.134 -0.886 1.00 84.00 99 GLY A N 1
ATOM 770 C CA . GLY A 1 99 ? 4.155 -8.781 0.509 1.00 84.00 99 GLY A CA 1
ATOM 771 C C . GLY A 1 99 ? 3.466 -7.425 0.708 1.00 84.00 99 GLY A C 1
ATOM 772 O O . GLY A 1 99 ? 3.283 -7.012 1.853 1.00 84.00 99 GLY A O 1
ATOM 773 N N . LEU A 1 100 ? 3.070 -6.742 -0.371 1.00 88.19 100 LEU A N 1
ATOM 774 C CA . LEU A 1 100 ? 2.254 -5.528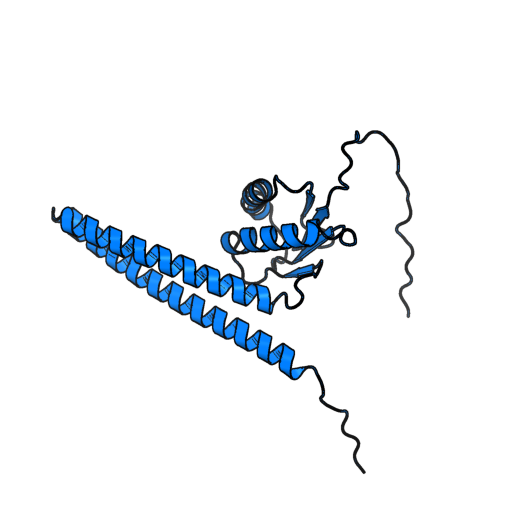 -0.318 1.00 88.19 100 LEU A CA 1
ATOM 775 C C . LEU A 1 100 ? 0.798 -5.840 -0.664 1.00 88.19 100 LEU A C 1
ATOM 777 O O . LEU A 1 100 ? 0.514 -6.606 -1.583 1.00 88.19 100 LEU A O 1
ATOM 781 N N . SER A 1 101 ? -0.135 -5.203 0.039 1.00 85.88 101 SER A N 1
ATOM 782 C CA . SER A 1 101 ? -1.539 -5.190 -0.379 1.00 85.88 101 SER A CA 1
ATOM 783 C C . SER A 1 101 ? -1.749 -4.261 -1.580 1.00 85.88 101 SER A C 1
ATOM 785 O O . SER A 1 101 ? -0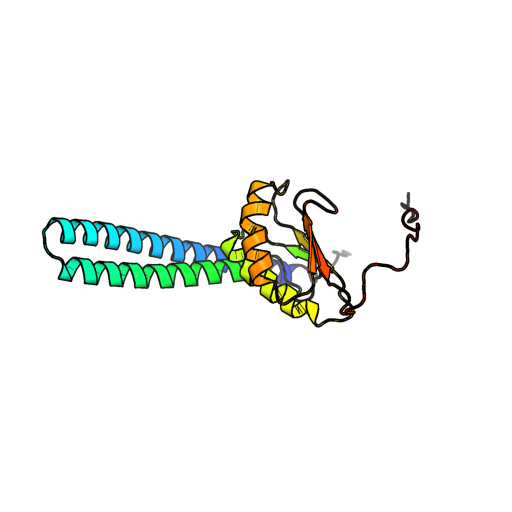.957 -3.351 -1.828 1.00 85.88 101 SER A O 1
ATOM 787 N N . THR A 1 102 ? -2.861 -4.425 -2.300 1.00 82.69 102 THR A N 1
ATOM 788 C CA . THR A 1 102 ? -3.241 -3.551 -3.425 1.00 82.69 102 THR A CA 1
ATOM 789 C C . THR A 1 102 ? -3.220 -2.066 -3.051 1.00 82.69 102 THR A C 1
ATOM 791 O O . THR A 1 102 ? -2.630 -1.258 -3.767 1.00 82.69 102 THR A O 1
ATOM 794 N N . ASN A 1 103 ? -3.798 -1.708 -1.900 1.00 85.06 103 ASN A N 1
ATOM 795 C CA . ASN A 1 103 ? -3.877 -0.318 -1.439 1.00 85.06 103 ASN A CA 1
ATOM 796 C C . ASN A 1 103 ? -2.506 0.277 -1.094 1.00 85.06 103 ASN A C 1
ATOM 798 O O . ASN A 1 103 ? -2.303 1.480 -1.231 1.00 85.06 103 ASN A O 1
ATOM 802 N N . GLU A 1 104 ? -1.562 -0.556 -0.663 1.00 89.50 104 GLU A N 1
ATOM 803 C CA . GLU A 1 104 ? -0.186 -0.143 -0.376 1.00 89.50 104 GLU A CA 1
ATOM 804 C C . GLU A 1 104 ? 0.651 -0.045 -1.651 1.00 89.50 104 GLU A C 1
ATOM 806 O O . GLU A 1 104 ? 1.447 0.880 -1.810 1.00 89.50 104 GLU A O 1
ATOM 811 N N . ALA A 1 105 ? 0.449 -0.984 -2.574 1.00 87.88 105 ALA A N 1
ATOM 812 C CA . ALA A 1 105 ? 1.182 -1.078 -3.822 1.00 87.88 105 ALA A CA 1
ATOM 813 C C . ALA A 1 105 ? 0.893 0.099 -4.762 1.00 87.88 105 ALA A C 1
ATOM 815 O O . ALA A 1 105 ? 1.830 0.691 -5.290 1.00 87.88 105 ALA A O 1
ATOM 816 N N . ILE A 1 106 ? -0.377 0.474 -4.954 1.00 86.62 106 ILE A N 1
ATOM 817 C CA . ILE A 1 106 ? -0.783 1.524 -5.908 1.00 86.62 106 ILE A CA 1
ATOM 818 C C . ILE A 1 106 ? 0.003 2.840 -5.741 1.00 86.62 106 ILE A C 1
ATOM 820 O O . ILE A 1 106 ? 0.598 3.291 -6.725 1.00 86.62 106 ILE A O 1
ATOM 824 N N . PRO A 1 107 ? 0.069 3.475 -4.551 1.00 88.44 107 PRO A N 1
ATOM 825 C CA . PRO A 1 107 ? 0.798 4.734 -4.400 1.00 88.44 107 PRO A CA 1
ATOM 826 C C . PRO A 1 107 ? 2.312 4.574 -4.610 1.00 88.44 107 PRO A C 1
ATOM 828 O O . PRO A 1 107 ? 2.955 5.488 -5.124 1.00 88.44 107 PRO A O 1
ATOM 831 N N . LEU A 1 108 ? 2.891 3.423 -4.252 1.00 89.12 108 LEU A N 1
ATOM 832 C CA . LEU A 1 108 ? 4.315 3.140 -4.457 1.00 89.12 108 LEU A CA 1
ATOM 833 C C . LEU A 1 108 ? 4.645 2.962 -5.943 1.00 89.12 108 LEU A C 1
ATOM 835 O O . LEU A 1 108 ? 5.591 3.576 -6.435 1.00 89.12 108 LEU A O 1
ATOM 839 N N . VAL A 1 109 ? 3.826 2.191 -6.663 1.00 88.00 109 VAL A N 1
ATOM 840 C CA . VAL A 1 109 ? 3.942 1.989 -8.113 1.00 88.00 109 VAL A CA 1
ATOM 841 C C . VAL A 1 109 ? 3.797 3.316 -8.845 1.00 88.00 109 VAL A C 1
ATOM 843 O O . VAL A 1 109 ? 4.644 3.636 -9.673 1.00 88.00 109 VAL A O 1
ATOM 846 N N . ARG A 1 110 ? 2.785 4.127 -8.504 1.00 87.31 110 ARG A N 1
ATOM 847 C CA . ARG A 1 110 ? 2.587 5.452 -9.109 1.00 87.31 110 ARG A CA 1
ATOM 848 C C . ARG A 1 110 ? 3.823 6.336 -8.937 1.00 87.31 110 ARG A C 1
ATOM 850 O O . ARG A 1 110 ? 4.300 6.907 -9.909 1.00 87.31 110 ARG A O 1
ATOM 857 N N . ASN A 1 111 ? 4.363 6.428 -7.720 1.00 88.31 111 ASN A N 1
ATOM 858 C CA . ASN A 1 111 ? 5.556 7.236 -7.449 1.00 88.31 111 ASN A CA 1
ATOM 859 C C . ASN A 1 111 ? 6.794 6.725 -8.203 1.00 88.31 111 ASN A C 1
ATOM 861 O O . ASN A 1 111 ? 7.637 7.522 -8.613 1.00 88.31 111 ASN A O 1
ATOM 865 N N . HIS A 1 112 ? 6.917 5.405 -8.377 1.00 88.38 112 HIS A N 1
ATOM 866 C CA . HIS A 1 112 ? 8.007 4.802 -9.144 1.00 88.38 112 HIS A CA 1
ATOM 867 C C . HIS A 1 112 ? 7.872 5.103 -10.638 1.00 88.38 112 HIS A C 1
ATOM 869 O O . HIS A 1 112 ? 8.825 5.578 -11.245 1.00 88.38 112 HIS A O 1
ATOM 875 N N . ILE A 1 113 ? 6.675 4.931 -11.207 1.00 86.25 113 ILE A N 1
ATOM 876 C CA . ILE A 1 113 ? 6.368 5.309 -12.593 1.00 86.25 113 ILE A CA 1
ATOM 877 C C . ILE A 1 113 ? 6.665 6.790 -12.815 1.00 86.25 113 ILE A C 1
ATOM 879 O O . ILE A 1 113 ? 7.404 7.110 -13.734 1.00 86.25 113 ILE A O 1
ATOM 883 N N . ALA A 1 114 ? 6.189 7.683 -11.942 1.00 86.06 114 ALA A N 1
ATOM 884 C CA . ALA A 1 114 ? 6.437 9.121 -12.050 1.00 86.06 114 ALA A CA 1
ATOM 885 C C . ALA A 1 114 ? 7.936 9.469 -12.097 1.00 86.06 114 ALA A C 1
ATOM 887 O O . ALA A 1 114 ? 8.346 10.391 -12.802 1.00 86.06 114 ALA A O 1
ATOM 888 N N . ARG A 1 115 ? 8.768 8.723 -11.357 1.00 86.00 115 ARG A N 1
ATOM 889 C CA . ARG A 1 115 ? 10.227 8.877 -11.405 1.00 86.00 115 ARG A CA 1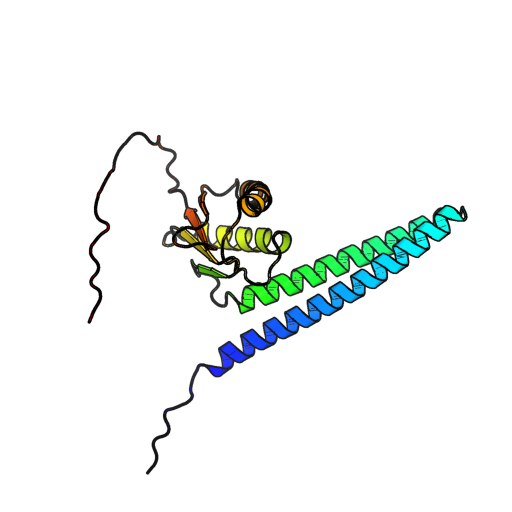
ATOM 890 C C . ARG A 1 115 ? 10.789 8.424 -12.750 1.00 86.00 115 ARG A C 1
ATOM 892 O O . ARG A 1 115 ? 11.562 9.163 -13.348 1.00 86.00 115 ARG A O 1
ATOM 899 N N . LEU A 1 116 ? 10.414 7.229 -13.205 1.00 86.62 116 LEU A N 1
ATOM 900 C CA . LEU A 1 116 ? 10.976 6.625 -14.416 1.00 86.62 116 LEU A CA 1
ATOM 901 C C . LEU A 1 116 ? 10.454 7.254 -15.709 1.00 86.62 116 LEU A C 1
ATOM 903 O O . LEU A 1 116 ? 11.178 7.281 -16.695 1.00 86.62 116 LEU A O 1
ATOM 907 N N . TYR A 1 117 ? 9.236 7.793 -15.701 1.00 82.94 117 TYR A N 1
ATOM 908 C CA . TYR A 1 117 ? 8.595 8.418 -16.859 1.00 82.94 117 TYR A CA 1
ATOM 909 C C . TYR A 1 117 ? 9.402 9.601 -17.417 1.00 82.94 117 TYR A C 1
ATOM 911 O O . TYR A 1 117 ? 9.334 9.893 -18.603 1.00 82.94 117 TYR A O 1
ATOM 919 N N . ASN A 1 118 ? 10.205 10.259 -16.574 1.00 79.44 118 ASN A N 1
ATOM 920 C CA . ASN A 1 118 ? 11.064 11.377 -16.970 1.00 79.44 118 ASN A CA 1
ATOM 921 C C . ASN A 1 118 ? 12.468 10.944 -17.444 1.00 79.44 118 ASN A C 1
ATOM 923 O O . ASN A 1 118 ? 13.325 11.798 -17.663 1.00 79.44 118 ASN A O 1
ATOM 927 N N . ILE A 1 119 ? 12.741 9.639 -17.546 1.00 83.25 119 ILE A N 1
ATOM 928 C CA . ILE A 1 119 ? 14.045 9.099 -17.945 1.00 83.25 119 ILE A CA 1
ATOM 929 C C . ILE A 1 119 ? 13.933 8.553 -19.372 1.00 83.25 119 ILE A C 1
ATOM 931 O O . ILE A 1 119 ? 13.409 7.462 -19.580 1.00 83.25 119 ILE A O 1
ATOM 935 N N . ASP A 1 120 ? 14.485 9.274 -20.351 1.00 79.81 120 ASP A N 1
ATOM 936 C CA . ASP A 1 120 ? 14.345 8.964 -21.789 1.00 79.81 120 ASP A CA 1
ATOM 937 C C . ASP A 1 120 ? 14.786 7.545 -22.188 1.00 79.81 120 ASP A C 1
ATOM 939 O O . ASP A 1 120 ? 14.274 6.969 -23.153 1.00 79.81 120 ASP A O 1
ATOM 943 N N . SER A 1 121 ? 15.746 6.967 -21.459 1.00 83.88 121 SER A N 1
ATOM 944 C CA . SER A 1 121 ? 16.264 5.621 -21.722 1.00 83.88 121 SER A CA 1
ATOM 945 C C . SER A 1 121 ? 15.331 4.497 -21.257 1.00 83.88 121 SER A C 1
ATOM 947 O O . SER A 1 121 ? 15.527 3.348 -21.655 1.00 83.88 121 SER A O 1
ATOM 949 N N . ILE A 1 122 ? 14.317 4.795 -20.439 1.00 84.50 122 ILE A N 1
ATOM 950 C CA . ILE A 1 122 ? 13.381 3.807 -19.903 1.00 84.50 122 ILE A CA 1
ATOM 951 C C . ILE A 1 122 ? 12.070 3.900 -20.678 1.00 84.50 122 ILE A C 1
ATOM 953 O O . ILE A 1 122 ? 11.350 4.886 -20.605 1.00 84.50 122 ILE A O 1
ATOM 957 N N . LYS A 1 123 ? 11.749 2.839 -21.421 1.00 87.50 123 LYS A N 1
ATOM 958 C CA . LYS A 1 123 ? 10.538 2.760 -22.259 1.00 87.50 123 LYS A CA 1
ATOM 959 C C . LYS A 1 123 ? 9.442 1.870 -21.680 1.00 87.50 123 LYS A C 1
ATOM 961 O O . LYS A 1 123 ? 8.317 1.868 -22.173 1.00 87.50 123 LYS A O 1
ATOM 966 N N . HIS A 1 124 ? 9.772 1.079 -20.666 1.00 89.12 124 HIS A N 1
ATOM 967 C CA . HIS A 1 124 ? 8.838 0.155 -20.045 1.00 89.12 124 HIS A CA 1
ATOM 968 C C . HIS A 1 124 ? 9.240 -0.183 -18.610 1.00 89.12 124 HIS A C 1
ATOM 970 O O . HIS A 1 124 ? 10.396 -0.020 -18.214 1.00 89.12 124 HIS A O 1
ATOM 976 N N . ILE A 1 125 ? 8.274 -0.701 -17.857 1.00 90.44 125 ILE A N 1
ATOM 977 C CA . ILE A 1 125 ? 8.420 -1.243 -16.511 1.00 90.44 125 ILE A CA 1
ATOM 978 C C . ILE A 1 125 ? 7.797 -2.638 -16.472 1.00 90.44 125 ILE A C 1
ATOM 980 O O . ILE A 1 125 ? 6.739 -2.884 -17.046 1.00 90.44 125 ILE A O 1
ATOM 984 N N . VAL A 1 126 ? 8.439 -3.549 -15.751 1.00 90.12 126 VAL A N 1
ATOM 985 C CA . VAL A 1 126 ? 7.947 -4.891 -15.451 1.00 90.12 126 VAL A CA 1
ATOM 986 C C . VAL A 1 126 ? 7.674 -4.981 -13.957 1.00 90.12 126 VAL A C 1
ATOM 988 O O . VAL A 1 126 ? 8.570 -4.787 -13.144 1.00 90.12 126 VAL A O 1
ATOM 991 N N . ILE A 1 127 ? 6.446 -5.295 -13.570 1.00 89.44 127 ILE A N 1
ATOM 992 C CA . ILE A 1 127 ? 6.034 -5.431 -12.175 1.00 89.44 127 ILE A CA 1
ATOM 993 C C . ILE A 1 127 ? 5.787 -6.904 -11.861 1.00 89.44 127 ILE A C 1
ATOM 995 O O . ILE A 1 127 ? 4.934 -7.552 -12.465 1.00 89.44 127 ILE A O 1
ATOM 999 N N . LEU A 1 128 ? 6.496 -7.417 -10.862 1.00 87.94 128 LEU A N 1
ATOM 1000 C CA . LEU A 1 128 ? 6.320 -8.753 -10.310 1.00 87.94 128 LEU A CA 1
ATOM 1001 C C . LEU A 1 128 ? 5.460 -8.658 -9.048 1.00 87.94 128 LEU A C 1
ATOM 1003 O O . LEU A 1 128 ? 5.912 -8.213 -7.987 1.00 87.94 128 LEU A O 1
ATOM 1007 N N . THR A 1 129 ? 4.201 -9.071 -9.180 1.00 81.75 129 THR A N 1
ATOM 1008 C CA . THR A 1 129 ? 3.190 -8.950 -8.115 1.00 81.75 129 THR A CA 1
ATOM 1009 C C . THR A 1 129 ? 3.404 -9.944 -6.973 1.00 81.75 129 THR A C 1
ATOM 1011 O O . THR A 1 129 ? 3.085 -9.645 -5.827 1.00 81.75 129 THR A O 1
ATOM 1014 N N . GLY A 1 130 ? 3.975 -11.109 -7.285 1.00 79.19 130 GLY A N 1
ATOM 1015 C CA . GLY A 1 130 ? 4.107 -12.238 -6.361 1.00 79.19 130 GLY A CA 1
ATOM 1016 C C . GLY A 1 130 ? 2.906 -13.156 -6.277 1.00 79.19 130 GLY A C 1
ATOM 1017 O O . GLY A 1 130 ? 2.864 -14.048 -5.436 1.00 79.19 130 GLY A O 1
ATOM 1018 N N . LEU A 1 131 ? 1.953 -12.955 -7.177 1.00 80.19 131 LEU A N 1
ATOM 1019 C CA . LEU A 1 131 ? 0.903 -13.912 -7.462 1.00 80.19 131 LEU A CA 1
ATOM 1020 C C . LEU A 1 131 ? 1.403 -14.877 -8.533 1.00 80.19 131 LEU A C 1
ATOM 1022 O O . LEU A 1 131 ? 2.078 -14.454 -9.468 1.00 80.19 131 LEU A O 1
ATOM 1026 N N . GLU A 1 132 ? 1.018 -16.147 -8.440 1.00 75.44 132 GLU A N 1
ATOM 1027 C CA . GLU A 1 132 ? 1.294 -17.122 -9.503 1.00 75.44 132 GLU A CA 1
ATOM 1028 C C . GLU A 1 132 ? 0.627 -16.712 -10.821 1.00 75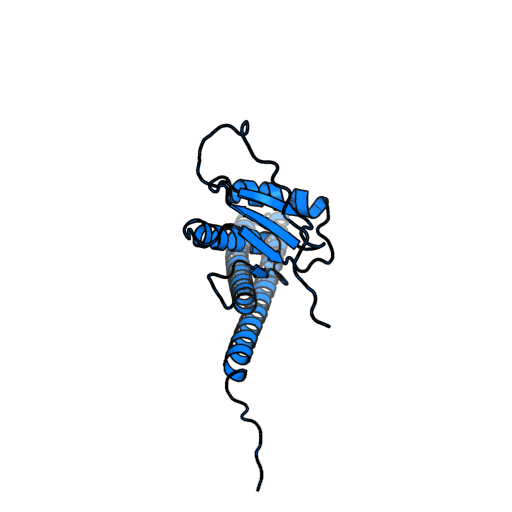.44 132 GLU A C 1
ATOM 1030 O O . GLU A 1 132 ? 1.192 -16.907 -11.890 1.00 75.44 132 GLU A O 1
ATOM 1035 N N . ARG A 1 133 ? -0.561 -16.097 -10.740 1.00 83.25 133 ARG A N 1
ATOM 1036 C CA . ARG A 1 133 ? -1.299 -15.536 -11.872 1.00 83.25 133 ARG A CA 1
ATOM 1037 C C . ARG A 1 133 ? -2.158 -14.366 -11.416 1.00 83.25 133 ARG A C 1
ATOM 1039 O O . ARG A 1 133 ? -2.786 -14.421 -10.360 1.00 83.25 133 ARG A O 1
ATOM 1046 N N . ILE A 1 134 ? -2.243 -13.324 -12.240 1.00 79.81 134 ILE A N 1
ATOM 1047 C CA . ILE A 1 134 ? -3.139 -12.196 -11.978 1.00 79.81 134 ILE A CA 1
ATOM 1048 C C . ILE A 1 134 ? -4.526 -12.568 -12.502 1.00 79.81 134 ILE A C 1
ATOM 1050 O O . ILE A 1 134 ? -4.721 -12.719 -13.714 1.00 79.81 134 ILE A O 1
ATOM 1054 N N . SER A 1 135 ? -5.476 -12.763 -11.586 1.00 82.69 135 SER A N 1
ATOM 1055 C CA . SER A 1 135 ? -6.866 -13.078 -11.920 1.00 82.69 135 SER A CA 1
ATOM 1056 C C . SER A 1 135 ? -7.606 -11.857 -12.476 1.00 82.69 135 SER A C 1
ATOM 1058 O O . SER A 1 135 ? -7.213 -10.712 -12.248 1.00 82.69 135 SER A O 1
ATOM 1060 N N . GLN A 1 136 ? -8.713 -12.100 -13.183 1.00 79.56 136 GLN A N 1
ATOM 1061 C CA . GLN A 1 136 ? -9.586 -11.033 -13.687 1.00 79.56 136 GLN A CA 1
ATOM 1062 C C . GLN A 1 136 ? -10.153 -10.159 -12.560 1.00 79.56 136 GLN A C 1
ATOM 1064 O O . GLN A 1 136 ? -10.245 -8.949 -12.731 1.00 79.56 136 GLN A O 1
ATOM 1069 N N . ASP A 1 137 ? -10.447 -10.727 -11.391 1.00 77.44 137 ASP A N 1
ATOM 1070 C CA . ASP A 1 137 ? -10.965 -9.956 -10.254 1.00 77.44 137 ASP A CA 1
ATOM 1071 C C . ASP A 1 137 ? -9.927 -8.957 -9.723 1.00 77.44 137 ASP A C 1
ATOM 1073 O O . ASP A 1 137 ? -10.243 -7.804 -9.433 1.00 77.44 137 ASP A O 1
ATOM 1077 N N . ILE A 1 138 ? -8.656 -9.370 -9.655 1.00 74.25 138 ILE A N 1
ATOM 1078 C CA . ILE A 1 138 ? -7.553 -8.496 -9.235 1.00 74.25 138 ILE A CA 1
ATOM 1079 C C . ILE A 1 138 ? -7.324 -7.406 -10.276 1.00 74.25 138 ILE A C 1
ATOM 1081 O O . ILE A 1 138 ? -7.161 -6.247 -9.910 1.00 74.25 138 ILE A O 1
ATOM 1085 N N . ILE A 1 139 ? -7.373 -7.759 -11.561 1.00 77.12 139 ILE A N 1
ATOM 1086 C CA . ILE A 1 139 ? -7.335 -6.814 -12.684 1.00 77.12 139 ILE A CA 1
ATOM 1087 C C . ILE A 1 139 ? -8.452 -5.768 -12.516 1.00 77.12 139 ILE A C 1
ATOM 1089 O O . ILE A 1 139 ? -8.192 -4.569 -12.526 1.00 77.12 139 ILE A O 1
ATOM 1093 N N . GLN A 1 140 ? -9.686 -6.199 -12.262 1.00 75.88 140 GLN A N 1
ATOM 1094 C CA . GLN A 1 140 ? -10.835 -5.306 -12.098 1.00 75.88 140 GLN A CA 1
ATOM 1095 C C . GLN A 1 140 ? -10.796 -4.463 -10.818 1.00 75.88 140 GLN A C 1
ATOM 1097 O O . GLN A 1 140 ? -11.354 -3.372 -10.805 1.00 75.88 140 GLN A O 1
ATOM 1102 N N . SER A 1 141 ? -10.150 -4.923 -9.745 1.00 74.56 141 SER A N 1
ATOM 1103 C CA . SER A 1 141 ? -10.015 -4.136 -8.513 1.00 74.56 141 SER A CA 1
ATOM 1104 C C . SER A 1 141 ? -8.819 -3.183 -8.549 1.00 74.56 141 SER A C 1
ATOM 1106 O O . SER A 1 141 ? -8.907 -2.064 -8.045 1.00 74.56 141 SER A O 1
ATOM 1108 N N . PHE A 1 142 ? -7.688 -3.627 -9.095 1.00 72.38 142 PHE A N 1
ATOM 1109 C CA . PHE A 1 142 ? -6.436 -2.878 -9.108 1.00 72.38 142 PHE A CA 1
ATOM 1110 C C . PHE A 1 142 ? -6.438 -1.837 -10.229 1.00 72.38 142 PHE A C 1
ATOM 1112 O O . PHE A 1 142 ? -6.065 -0.690 -9.984 1.00 72.38 142 PHE A O 1
ATOM 1119 N N . TRP A 1 143 ? -6.885 -2.190 -11.442 1.00 72.69 143 TRP A N 1
ATOM 1120 C CA . TRP A 1 143 ? -6.722 -1.305 -12.599 1.00 72.69 143 TRP A CA 1
ATOM 1121 C C . TRP A 1 143 ? -7.566 -0.054 -12.568 1.00 72.69 143 TRP A C 1
ATOM 1123 O O . TRP A 1 143 ? -6.987 0.987 -12.822 1.00 72.69 143 TRP A O 1
ATOM 1133 N N . PRO A 1 144 ? -8.851 -0.050 -12.185 1.00 75.44 144 PRO A N 1
ATOM 1134 C CA . PRO A 1 144 ? -9.582 1.211 -12.110 1.00 75.44 144 PRO A CA 1
ATOM 1135 C C . PRO A 1 144 ? -8.944 2.195 -11.122 1.00 75.44 144 PRO A C 1
ATOM 1137 O O . PRO A 1 144 ? -8.997 3.406 -11.324 1.00 75.44 144 PRO A O 1
ATOM 1140 N N . ALA A 1 145 ? -8.323 1.693 -10.050 1.00 74.88 145 ALA A N 1
ATOM 1141 C CA . ALA A 1 145 ? -7.599 2.522 -9.094 1.00 74.88 145 ALA A CA 1
ATOM 1142 C C . ALA A 1 145 ? -6.232 2.971 -9.642 1.00 74.88 145 ALA A C 1
ATOM 1144 O O . ALA A 1 145 ? -5.885 4.146 -9.523 1.00 74.88 145 ALA A O 1
ATOM 1145 N N . ALA A 1 146 ? -5.488 2.068 -10.283 1.00 72.06 146 ALA A N 1
ATOM 1146 C CA . ALA A 1 146 ? -4.203 2.350 -10.916 1.00 72.06 146 ALA A CA 1
ATOM 1147 C C . ALA A 1 146 ? -4.338 3.299 -12.117 1.00 72.06 146 ALA A C 1
ATOM 1149 O O . ALA A 1 146 ? -3.625 4.285 -12.182 1.00 72.06 146 ALA A O 1
ATOM 1150 N N . GLU A 1 147 ? -5.294 3.073 -13.011 1.00 74.56 147 GLU A N 1
ATOM 1151 C CA . GLU A 1 147 ? -5.627 3.919 -14.160 1.00 74.56 147 GLU A CA 1
ATOM 1152 C C . GLU A 1 147 ? -6.026 5.327 -13.709 1.00 74.56 147 GLU A C 1
ATOM 1154 O O . GLU A 1 147 ? -5.527 6.314 -14.240 1.00 74.56 147 GLU A O 1
ATOM 1159 N N . ARG A 1 148 ? -6.862 5.463 -12.668 1.00 78.94 148 ARG A N 1
ATOM 1160 C CA . ARG A 1 148 ? -7.148 6.784 -12.073 1.00 78.94 148 ARG A CA 1
ATOM 1161 C C . ARG A 1 148 ? -5.885 7.447 -11.533 1.00 78.94 148 ARG A C 1
ATOM 1163 O O . ARG A 1 148 ? -5.708 8.645 -11.725 1.00 78.94 148 ARG A O 1
ATOM 1170 N N . ALA A 1 149 ? -5.033 6.677 -10.861 1.00 73.12 149 ALA A N 1
ATOM 1171 C CA . ALA A 1 149 ? -3.773 7.150 -10.303 1.00 73.12 149 ALA A CA 1
ATOM 1172 C C . ALA A 1 149 ? -2.723 7.483 -11.382 1.00 73.12 149 ALA A C 1
ATOM 1174 O O . ALA A 1 149 ? -1.822 8.275 -11.116 1.00 73.12 149 ALA A O 1
ATOM 1175 N N . MET A 1 150 ? -2.844 6.894 -12.575 1.00 76.00 150 MET A N 1
ATOM 1176 C CA . MET A 1 150 ? -1.890 6.992 -13.680 1.00 76.00 150 MET A CA 1
ATOM 1177 C C . MET A 1 150 ? -2.436 7.745 -14.893 1.00 76.00 150 MET A C 1
ATOM 1179 O O . MET A 1 150 ? -1.747 7.815 -15.897 1.00 76.00 150 MET A O 1
ATOM 1183 N N . ARG A 1 151 ? -3.623 8.357 -14.813 1.00 77.25 151 ARG A N 1
ATOM 1184 C CA . ARG A 1 151 ? -4.242 9.113 -15.919 1.00 77.25 151 ARG A CA 1
ATOM 1185 C C . ARG A 1 151 ? -3.344 10.228 -16.478 1.00 77.25 151 ARG A C 1
ATOM 1187 O O . ARG A 1 151 ? -3.537 10.668 -17.603 1.00 77.25 151 ARG A O 1
ATOM 1194 N N . GLU A 1 152 ? -2.406 10.714 -15.671 1.00 79.50 152 GLU A N 1
ATOM 1195 C CA . GLU A 1 152 ? -1.413 11.727 -16.045 1.00 79.50 152 GLU A CA 1
ATOM 1196 C C . GLU A 1 152 ? -0.236 11.175 -16.869 1.00 79.50 152 GLU A C 1
ATOM 1198 O O . GLU A 1 152 ? 0.492 11.956 -17.477 1.00 79.50 152 GLU A O 1
ATOM 1203 N N . PHE A 1 153 ? -0.055 9.854 -16.899 1.00 79.06 153 PHE A N 1
ATOM 1204 C CA . PHE A 1 153 ? 0.979 9.175 -17.668 1.00 79.06 153 PHE A CA 1
ATOM 1205 C C . PHE A 1 153 ? 0.333 8.495 -18.873 1.00 79.06 153 PHE A C 1
ATOM 1207 O O . PHE A 1 153 ? -0.620 7.731 -18.728 1.00 79.06 153 PHE A O 1
ATOM 1214 N N . ASP A 1 154 ? 0.863 8.752 -20.063 1.00 82.62 154 ASP A N 1
ATOM 1215 C CA . ASP A 1 154 ? 0.470 8.009 -21.256 1.00 82.62 154 ASP A CA 1
ATOM 1216 C C . ASP A 1 154 ? 1.116 6.620 -21.183 1.00 82.62 154 ASP A C 1
ATOM 1218 O O . ASP A 1 154 ? 2.309 6.475 -21.446 1.00 82.62 154 ASP A O 1
ATOM 1222 N N . VAL A 1 155 ? 0.387 5.612 -20.691 1.00 83.38 155 VAL A N 1
ATOM 1223 C CA . VAL A 1 155 ? 0.924 4.263 -20.450 1.00 83.38 155 VAL A CA 1
ATOM 1224 C C . VAL A 1 155 ? -0.013 3.170 -20.951 1.00 83.38 155 VAL A C 1
ATOM 1226 O O . VAL A 1 155 ? -1.221 3.219 -20.729 1.00 83.38 155 VAL A O 1
ATOM 1229 N N . ASP A 1 156 ? 0.562 2.143 -21.575 1.00 84.75 156 ASP A N 1
ATOM 1230 C CA . ASP A 1 156 ? -0.129 0.903 -21.942 1.00 84.75 156 ASP A CA 1
ATOM 1231 C C . ASP A 1 156 ? 0.199 -0.192 -20.922 1.00 84.75 156 ASP A C 1
ATOM 1233 O O . ASP A 1 156 ? 1.366 -0.410 -20.590 1.00 84.75 156 ASP A O 1
ATOM 1237 N N . ILE A 1 157 ? -0.819 -0.884 -20.410 1.00 83.19 157 ILE A N 1
ATOM 1238 C CA . ILE A 1 157 ? -0.679 -1.863 -19.324 1.00 83.19 157 ILE A CA 1
ATOM 1239 C C . ILE A 1 157 ? -1.143 -3.234 -19.809 1.00 83.19 157 ILE A C 1
ATOM 1241 O O . ILE A 1 157 ? -2.286 -3.419 -20.221 1.00 83.19 157 ILE A O 1
ATOM 1245 N N . GLN A 1 158 ? -0.276 -4.235 -19.681 1.00 86.25 158 GLN A N 1
ATOM 1246 C CA . GLN A 1 158 ? -0.547 -5.612 -20.077 1.00 86.25 158 GLN A CA 1
ATOM 1247 C C . GLN A 1 158 ? -0.299 -6.564 -18.904 1.00 86.25 158 GLN A C 1
ATOM 1249 O O . GLN A 1 158 ? 0.785 -6.609 -18.331 1.00 86.25 158 GLN A O 1
ATOM 1254 N N . CYS A 1 159 ? -1.309 -7.354 -18.544 1.00 85.69 159 CYS A N 1
ATOM 1255 C CA . CYS A 1 159 ? -1.220 -8.329 -17.453 1.00 85.69 159 CYS A CA 1
ATOM 1256 C C . CYS A 1 159 ? -0.839 -9.718 -17.959 1.00 85.69 159 CYS A C 1
ATOM 1258 O O . CYS A 1 159 ? -1.192 -10.092 -19.076 1.00 85.69 159 CYS A O 1
ATOM 1260 N N . ASN A 1 160 ? -0.202 -10.503 -17.091 1.00 84.62 160 ASN A N 1
ATOM 1261 C CA . ASN A 1 160 ? 0.295 -11.850 -17.370 1.00 84.62 160 ASN A CA 1
ATOM 1262 C C . ASN A 1 160 ? 1.199 -11.900 -18.619 1.00 84.62 160 ASN A C 1
ATOM 1264 O O . ASN A 1 160 ? 1.168 -12.853 -19.395 1.00 84.62 160 ASN A O 1
ATOM 1268 N N . LYS A 1 161 ? 1.984 -10.838 -18.832 1.00 83.00 161 LYS A N 1
ATOM 1269 C CA . LYS A 1 161 ? 2.987 -10.744 -19.894 1.00 83.00 161 LYS A CA 1
ATOM 1270 C C . LYS A 1 161 ? 4.301 -10.210 -19.313 1.00 83.00 161 LYS A C 1
ATOM 1272 O O . LYS A 1 161 ? 4.254 -9.249 -18.547 1.00 83.00 161 LYS A O 1
ATOM 1277 N N . PRO A 1 162 ? 5.463 -10.798 -19.662 1.00 82.38 162 PRO A N 1
ATOM 1278 C CA . PRO A 1 162 ? 5.644 -11.955 -20.554 1.00 82.38 162 PRO A CA 1
ATOM 1279 C C . PRO A 1 162 ? 5.235 -13.306 -19.934 1.00 82.38 162 PRO A C 1
ATOM 1281 O O . PRO A 1 162 ? 5.122 -14.288 -20.660 1.00 82.38 162 PRO A O 1
ATOM 1284 N N . SER A 1 163 ? 4.995 -13.364 -18.622 1.00 84.44 163 SER A N 1
ATOM 1285 C CA . SER A 1 163 ? 4.578 -14.573 -17.902 1.00 84.44 163 SER A CA 1
ATOM 1286 C C . SER A 1 163 ? 3.418 -14.289 -16.946 1.00 84.44 163 SER A C 1
ATOM 1288 O O . SER A 1 163 ? 3.151 -13.133 -16.605 1.00 84.44 163 SER A O 1
ATOM 1290 N N . ASP A 1 164 ? 2.748 -15.344 -16.479 1.00 86.00 164 ASP A N 1
ATOM 1291 C CA . ASP A 1 164 ? 1.721 -15.233 -15.441 1.00 86.00 164 ASP A CA 1
ATOM 1292 C C . ASP A 1 164 ? 2.284 -14.550 -14.177 1.00 86.00 164 ASP A C 1
ATOM 1294 O O . ASP A 1 164 ? 3.467 -14.677 -13.850 1.00 86.00 164 ASP A O 1
ATOM 1298 N N . GLY A 1 165 ? 1.450 -13.744 -13.512 1.00 82.38 165 GLY A N 1
ATOM 1299 C CA . GLY A 1 165 ? 1.844 -13.027 -12.290 1.00 82.38 165 GLY A CA 1
ATOM 1300 C C . GLY A 1 165 ? 2.578 -11.699 -12.525 1.00 82.38 165 GLY A C 1
ATOM 1301 O O . GLY A 1 165 ? 2.875 -10.973 -11.567 1.00 82.38 165 GLY A O 1
ATOM 1302 N N . VAL A 1 166 ? 2.842 -11.355 -13.789 1.00 86.88 166 VAL A N 1
ATOM 1303 C CA . VAL A 1 166 ? 3.607 -10.167 -14.193 1.00 86.88 166 VAL A CA 1
ATOM 1304 C C . VAL A 1 166 ? 2.707 -9.110 -14.820 1.00 86.88 166 VAL A C 1
ATOM 1306 O O . VAL A 1 166 ? 1.770 -9.430 -15.550 1.00 86.88 166 VAL A O 1
ATOM 1309 N N . VAL A 1 167 ? 3.000 -7.840 -14.556 1.00 87.19 167 VAL A N 1
ATOM 1310 C CA . VAL A 1 167 ? 2.387 -6.701 -15.246 1.00 87.19 167 VAL A CA 1
ATOM 1311 C C . VAL A 1 167 ? 3.470 -5.984 -16.027 1.00 87.19 167 VAL A C 1
ATOM 1313 O O . VAL A 1 167 ? 4.466 -5.545 -15.463 1.00 87.19 167 VAL A O 1
ATOM 1316 N N . TYR A 1 168 ? 3.264 -5.846 -17.323 1.00 88.25 168 TYR A N 1
ATOM 1317 C CA . TYR A 1 168 ? 4.098 -5.053 -18.200 1.00 88.25 168 TYR A CA 1
ATOM 1318 C C . TYR A 1 168 ? 3.446 -3.690 -18.413 1.00 88.25 168 TYR A C 1
ATOM 1320 O O . TYR A 1 168 ? 2.268 -3.618 -18.752 1.00 88.25 168 TYR A O 1
ATOM 1328 N N . ILE A 1 169 ? 4.199 -2.617 -18.211 1.00 88.00 169 ILE A N 1
ATOM 1329 C CA . ILE A 1 169 ? 3.759 -1.246 -18.459 1.00 88.00 169 ILE A CA 1
ATOM 1330 C C . ILE A 1 169 ? 4.691 -0.651 -19.501 1.00 88.00 169 ILE A C 1
ATOM 1332 O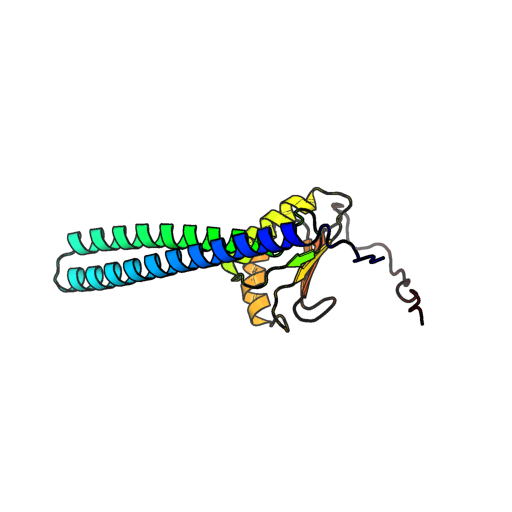 O . ILE A 1 169 ? 5.890 -0.539 -19.258 1.00 88.00 169 ILE A O 1
ATOM 1336 N N . LYS A 1 170 ? 4.158 -0.256 -20.649 1.00 89.00 170 LYS A N 1
ATOM 1337 C CA . LYS A 1 170 ? 4.890 0.484 -21.674 1.00 89.00 170 LYS A CA 1
ATOM 1338 C C . LYS A 1 170 ? 4.584 1.966 -21.520 1.00 89.00 170 LYS A C 1
ATOM 1340 O O . LYS A 1 170 ? 3.425 2.340 -21.371 1.00 89.00 170 LYS A O 1
ATOM 1345 N N . PHE A 1 171 ? 5.610 2.803 -21.573 1.00 87.12 171 PHE A N 1
ATOM 1346 C CA . PHE A 1 171 ? 5.412 4.243 -21.672 1.00 87.12 171 PHE A CA 1
ATOM 1347 C C . PHE A 1 171 ? 5.077 4.598 -23.116 1.00 87.12 171 PHE A C 1
ATOM 1349 O O . PHE A 1 171 ? 5.733 4.121 -24.047 1.00 87.12 171 PHE A O 1
ATOM 1356 N N . GLY A 1 172 ? 4.023 5.386 -23.294 1.00 75.00 172 GLY A N 1
ATOM 1357 C CA . GLY A 1 172 ? 3.676 5.981 -24.568 1.00 75.00 172 GLY A CA 1
ATOM 1358 C C . GLY A 1 172 ? 4.829 6.857 -25.033 1.00 75.00 172 GLY A C 1
ATOM 1359 O O . GLY A 1 172 ? 5.417 7.609 -24.251 1.00 75.00 172 GLY A O 1
ATOM 1360 N N . ASP A 1 173 ? 5.195 6.731 -26.305 1.00 58.81 173 ASP A N 1
ATOM 1361 C CA . ASP A 1 173 ? 6.011 7.762 -26.922 1.00 58.81 173 ASP A CA 1
ATOM 1362 C C . ASP A 1 173 ? 5.110 8.990 -27.001 1.00 58.81 173 ASP A C 1
ATOM 1364 O O . ASP A 1 173 ? 4.069 8.949 -27.655 1.00 58.81 173 ASP A O 1
ATOM 1368 N N . SER A 1 174 ? 5.476 10.057 -26.293 1.00 43.53 174 SER A N 1
ATOM 1369 C CA . SER A 1 174 ? 4.791 11.345 -26.322 1.00 43.53 174 SER A CA 1
ATOM 1370 C C . SER A 1 174 ? 4.880 11.960 -27.721 1.00 43.53 174 SER A C 1
ATOM 1372 O O . SER A 1 174 ? 5.609 12.906 -27.997 1.00 43.53 174 SER A O 1
ATOM 1374 N N . THR A 1 175 ? 4.085 11.416 -28.625 1.00 38.09 175 THR A N 1
ATOM 1375 C CA . THR A 1 175 ? 3.794 11.942 -29.944 1.00 38.09 175 THR A CA 1
ATOM 1376 C C . THR A 1 175 ? 2.294 11.825 -30.089 1.00 38.09 175 THR A C 1
ATOM 1378 O O . THR A 1 175 ? 1.763 10.781 -30.450 1.00 38.09 175 THR A O 1
ATOM 1381 N N . GLY A 1 176 ? 1.597 12.919 -29.778 1.00 40.03 176 GLY A N 1
ATOM 1382 C CA . GLY A 1 176 ? 0.265 13.128 -30.320 1.00 40.03 176 GLY A CA 1
ATOM 1383 C C . GLY A 1 176 ? 0.362 13.024 -31.841 1.00 40.03 176 GLY A C 1
ATOM 1384 O O . GLY A 1 176 ? 0.888 13.923 -32.493 1.00 40.03 176 GLY A O 1
ATOM 1385 N N . GLY A 1 177 ? -0.081 11.895 -32.378 1.00 33.34 177 GLY A N 1
ATOM 1386 C CA . GLY A 1 177 ? -0.035 11.564 -33.791 1.00 33.34 177 GLY A CA 1
ATOM 1387 C C . GLY A 1 177 ? -0.770 10.250 -34.012 1.00 33.34 177 GLY A C 1
ATOM 1388 O O . GLY A 1 177 ? -0.369 9.225 -33.476 1.00 33.34 177 GLY A O 1
ATOM 1389 N N . ASP A 1 178 ? -1.881 10.337 -34.736 1.00 37.66 178 ASP A N 1
ATOM 1390 C CA . ASP A 1 178 ? -2.784 9.269 -35.184 1.00 37.66 178 ASP A CA 1
ATOM 1391 C C . ASP A 1 178 ? -2.143 7.865 -35.331 1.00 37.66 178 ASP A C 1
ATOM 1393 O O . ASP A 1 178 ? -1.118 7.737 -36.006 1.00 37.66 178 ASP A O 1
ATOM 1397 N N . PRO A 1 179 ? -2.762 6.778 -34.820 1.00 42.50 179 PRO A N 1
ATOM 1398 C CA . PRO A 1 179 ? -2.268 5.411 -34.981 1.00 42.50 179 PRO A CA 1
ATOM 1399 C C . PRO A 1 179 ? -2.654 4.826 -36.350 1.00 42.50 179 PRO A C 1
ATOM 1401 O O . PRO A 1 179 ? -3.189 3.721 -36.447 1.00 42.50 179 PRO A O 1
ATOM 1404 N N . SER A 1 180 ? -2.402 5.567 -37.427 1.00 40.78 180 SER A N 1
ATOM 1405 C CA . SER A 1 180 ? -2.637 5.100 -38.791 1.00 40.78 180 SER A CA 1
ATOM 1406 C C . SER A 1 180 ? -1.431 5.330 -39.689 1.00 40.78 180 SER A C 1
ATOM 1408 O O . SER A 1 180 ? -1.586 5.835 -40.795 1.00 40.78 180 SER A O 1
ATOM 1410 N N . ASP A 1 181 ? -0.231 4.966 -39.244 1.00 38.91 181 ASP A N 1
ATOM 1411 C CA . ASP A 1 181 ? 0.826 4.642 -40.197 1.00 38.91 181 ASP A CA 1
ATOM 1412 C C . ASP A 1 181 ? 1.935 3.796 -39.559 1.00 38.91 181 ASP A C 1
ATOM 1414 O O . ASP A 1 181 ? 2.499 4.188 -38.545 1.00 38.91 181 ASP A O 1
ATOM 1418 N N . SER A 1 182 ? 2.255 2.666 -40.202 1.00 39.53 182 SER A N 1
ATOM 1419 C CA . SER A 1 182 ? 3.581 2.021 -40.202 1.00 39.53 182 SER A CA 1
ATOM 1420 C C . SER A 1 182 ? 4.163 1.607 -38.827 1.00 39.53 182 SER A C 1
ATOM 1422 O O . SER A 1 182 ? 4.655 2.421 -38.062 1.00 39.53 182 SER A O 1
ATOM 1424 N N . LEU A 1 183 ? 4.267 0.330 -38.448 1.00 38.62 183 LEU A N 1
ATOM 1425 C CA . LEU A 1 183 ? 5.148 -0.668 -39.062 1.00 38.62 183 LEU A CA 1
ATOM 1426 C C . LEU A 1 183 ? 4.840 -2.051 -38.457 1.00 38.62 183 LEU A C 1
ATOM 1428 O O . LEU A 1 183 ? 5.110 -2.305 -37.284 1.00 38.62 183 LEU A O 1
ATOM 1432 N N . LEU A 1 184 ? 4.343 -2.972 -39.283 1.00 48.12 184 LEU A N 1
ATOM 1433 C CA . LEU A 1 184 ? 4.620 -4.393 -39.095 1.00 48.12 184 LEU A CA 1
ATOM 1434 C C . LEU A 1 184 ? 6.073 -4.612 -39.526 1.00 48.12 184 LEU A C 1
ATOM 1436 O O . LEU A 1 184 ? 6.373 -4.610 -40.717 1.00 48.12 184 LEU A O 1
ATOM 1440 N N . GLY A 1 185 ? 6.969 -4.730 -38.551 1.00 35.62 185 GLY A N 1
ATOM 1441 C CA . GLY A 1 185 ? 8.337 -5.199 -38.741 1.00 35.62 185 GLY A CA 1
ATOM 1442 C C . GLY A 1 185 ? 8.506 -6.498 -37.973 1.00 35.62 185 GLY A C 1
ATOM 1443 O O . GLY A 1 185 ? 8.672 -6.486 -36.756 1.00 35.62 185 GLY A O 1
ATOM 1444 N N . GLU A 1 186 ? 8.379 -7.613 -38.682 1.00 48.78 186 GLU A N 1
ATOM 1445 C CA . GLU A 1 186 ? 8.745 -8.939 -38.205 1.00 48.78 186 GLU A CA 1
ATOM 1446 C C . GLU A 1 186 ? 10.263 -8.977 -37.989 1.00 48.78 186 GLU A C 1
ATOM 1448 O O . GLU A 1 186 ? 11.000 -9.005 -38.961 1.00 48.78 186 GLU A O 1
ATOM 1453 N N . ASP A 1 187 ? 10.741 -8.943 -36.743 1.00 40.19 187 ASP A N 1
ATOM 1454 C CA . ASP A 1 187 ? 12.149 -9.242 -36.418 1.00 40.19 187 ASP A CA 1
ATOM 1455 C C . ASP A 1 187 ? 12.302 -9.616 -34.933 1.00 40.19 187 ASP A C 1
ATOM 1457 O O . ASP A 1 187 ? 13.060 -9.034 -34.159 1.00 40.19 187 ASP A O 1
ATOM 1461 N N . PHE A 1 188 ? 11.532 -10.612 -34.495 1.00 40.38 188 PHE A N 1
ATOM 1462 C CA . PHE A 1 188 ? 11.705 -11.226 -33.179 1.00 40.38 188 PHE A CA 1
ATOM 1463 C C . PHE A 1 188 ? 11.695 -12.742 -33.323 1.00 40.38 188 PHE A C 1
ATOM 1465 O O . PHE A 1 188 ? 10.679 -13.372 -33.062 1.00 40.38 188 PHE A O 1
ATOM 1472 N N . LEU A 1 189 ? 12.815 -13.318 -33.775 1.00 43.41 189 LEU A N 1
ATOM 1473 C CA . LEU A 1 189 ? 13.195 -14.717 -33.528 1.00 43.41 189 LEU A CA 1
ATOM 1474 C C . LEU A 1 189 ? 14.644 -14.986 -33.983 1.00 43.41 189 LEU A C 1
ATOM 1476 O O . LEU A 1 189 ? 14.882 -15.801 -34.866 1.00 43.41 189 LEU A O 1
ATOM 1480 N N . GLN A 1 190 ? 15.638 -14.346 -33.361 1.00 42.47 190 GLN A N 1
ATOM 1481 C CA . GLN A 1 190 ? 16.972 -14.955 -33.302 1.00 42.47 190 GLN A CA 1
ATOM 1482 C C . GLN A 1 190 ? 17.838 -14.331 -32.207 1.00 42.47 190 GLN A C 1
ATOM 1484 O O . GLN A 1 190 ? 18.511 -13.327 -32.414 1.00 42.47 190 GLN A O 1
ATOM 1489 N N . THR A 1 191 ? 17.858 -14.960 -31.036 1.00 37.50 191 THR A N 1
ATOM 1490 C CA . THR A 1 191 ? 19.039 -14.912 -30.173 1.00 37.50 191 THR A CA 1
ATOM 1491 C C . THR A 1 191 ? 19.357 -16.320 -29.699 1.00 37.50 191 THR A C 1
ATOM 1493 O O . THR A 1 191 ? 18.526 -17.024 -29.124 1.00 37.50 191 THR A O 1
ATOM 1496 N N . ASP A 1 192 ? 20.572 -16.726 -30.049 1.00 36.69 192 ASP A N 1
ATOM 1497 C CA . ASP A 1 192 ? 21.190 -18.013 -29.793 1.00 36.69 192 ASP A CA 1
ATOM 1498 C C . ASP A 1 192 ? 21.174 -18.402 -28.311 1.00 36.69 192 ASP A C 1
ATOM 1500 O O . ASP A 1 192 ? 21.538 -17.623 -27.427 1.00 36.69 192 ASP A O 1
ATOM 1504 N N . ILE A 1 193 ? 20.815 -19.660 -28.058 1.00 42.12 193 ILE A N 1
ATOM 1505 C CA . ILE A 1 193 ? 21.064 -20.348 -26.793 1.00 42.12 193 ILE A CA 1
ATOM 1506 C C . ILE A 1 193 ? 22.467 -20.966 -26.902 1.00 42.12 193 ILE A C 1
ATOM 1508 O O . ILE A 1 193 ? 22.669 -21.808 -27.782 1.00 42.12 193 ILE A O 1
ATOM 1512 N N . PRO A 1 194 ? 23.449 -20.595 -26.061 1.00 42.31 194 PRO A N 1
ATOM 1513 C CA . PRO A 1 194 ? 24.719 -21.304 -26.027 1.00 42.31 194 PRO A CA 1
ATOM 1514 C C . PRO A 1 194 ? 24.557 -22.663 -25.329 1.00 42.31 194 PRO A C 1
ATOM 1516 O O . PRO A 1 194 ? 23.886 -22.772 -24.302 1.00 42.31 194 PRO A O 1
ATOM 1519 N N . THR A 1 195 ? 25.172 -23.676 -25.946 1.00 49.41 195 THR A N 1
ATOM 1520 C CA . THR A 1 195 ? 25.223 -25.091 -25.525 1.00 49.41 195 THR A CA 1
ATOM 1521 C C . THR A 1 195 ? 26.003 -25.288 -24.230 1.00 49.41 195 THR A C 1
ATOM 1523 O O . THR A 1 195 ? 27.042 -24.606 -24.073 1.00 49.41 195 THR A O 1
#

InterPro domains:
  IPR036063 Smr domain superfamily [G3DSA:3.30.1370.110] (71-171)
  IPR053020 Smr domain-containing protein [PTHR47417] (12-171)

Sequence (195 aa):
MGNQPSAIQFQPAIDSRNEQLEAANHSRYLAAEEAKFIRESEEEAESARASGHTAAAEDLEKQADIHRVRMHEHNQAAAKAVFFANNPSRDSHVLLLHGLSTNEAIPLVRNHIARLYNIDSIKHIVILTGLERISQDIIQSFWPAAERAMREFDVDIQCNKPSDGVVYIKFGDSTGGDPSDSLLGEDFLQTDIPT

Foldseek 3Di:
DDDDPDPPDPPPLVVLLVVLQVLLVVLQVLLVVLVVLLVVLQVVLVVCVVVVNNVSSVVSNVVSVVSVVSSVVSNLSSQVSNQCSQCVDLQDLEGERPPHDLVNVLVVVLVSCVVNLPPPVRFKHKYQNVDQAQDPVNCVVNVVSNCVSCVVFQWDWDGQPPHGRMIMIGGDPPDPDDPPDDDPDPDPDDDDDDD

pLDDT: mean 80.01, std 18.6, range [33.34, 97.94]